Protein AF-A0A3B1J1J8-F1 (afdb_monomer)

Foldseek 3Di:
DDDDDDQDLVLLVQLLVCVVVVHDLVVSCVVSVHDSVVSVVSNVCCVVVPRPPPPPVPPDDDQPQDPVLLVVLVVVLVVDLEAALVNSQCVSCVPDPDRDASVSSLVSCVVVVNNVSHDDPPLQQDDQQALLNVQLVVLVVVCCVVCVPDDDDPVVSVVVSVVCVVVDDVVVSVVSRVVSVVSVVVRVVSVVVDDDDDRPPPPPPPPPPPPPLPQQQALLRVQCVVCLVVLCVVCVPDDPVVSVVVSVVVLVPDDPVVSVVSRVVSVVSNVVSVVVVPPDDDDDDDDDDDDDDDDDDDDDDDDDDDDDDDDDDDDDDDDDDDDD

Radius of gyration: 32.98 Å; Cα contacts (8 Å, |Δi|>4): 179; chains: 1; bounding box: 84×89×70 Å

pLDDT: mean 72.69, std 20.12, range [24.62, 93.62]

Solvent-accessible surface area (backbone atoms only — not comparable to full-atom values): 20332 Å² total; per-residue (Å²): 135,82,84,74,80,82,75,51,74,65,52,49,48,52,37,45,52,36,49,74,73,68,47,51,61,66,55,36,12,61,74,68,73,49,55,55,66,55,48,50,52,51,44,53,48,35,74,73,73,44,78,84,73,78,78,70,69,80,81,59,83,80,69,91,67,48,73,69,51,50,56,52,49,53,51,51,43,70,76,35,62,74,40,33,53,63,60,51,26,52,65,65,31,62,93,45,94,74,74,62,54,44,70,56,49,48,54,50,30,48,75,69,72,46,47,88,46,40,41,70,67,85,78,58,67,68,76,70,52,48,31,66,56,51,48,48,50,52,54,49,53,52,45,43,72,76,37,76,88,55,88,78,55,62,75,61,48,54,53,50,47,56,54,48,61,70,69,49,51,70,74,63,47,46,59,30,44,54,51,21,53,51,37,42,51,52,36,59,50,44,53,70,72,48,77,78,62,96,80,65,74,73,70,78,72,72,70,86,76,63,90,60,82,76,75,64,60,49,31,67,52,54,49,43,67,67,45,49,61,54,53,41,68,78,40,72,86,57,52,74,68,56,53,47,53,52,50,51,52,51,58,73,68,50,53,72,72,59,51,48,56,33,41,53,52,23,51,54,46,38,54,52,52,58,62,74,53,74,80,76,90,83,83,88,86,89,82,86,87,80,88,81,90,81,94,76,92,77,90,75,85,79,89,75,86,80,78,87,76,88,83,80,82,85,82,84,80,84,79,79,88,84,80,132

Secondary structure (DSSP, 8-state):
---PPPPPHHHHHHHHHHHHTT--HHHHHHHHT--HHHHHHHHHHHHHH-S---------S--SS-HHHHHHHHHHHHH-TT-BHHHHHHHHHTT-SSPPPHHHHHHHHHHTT-GGGSB--TTSPPPPPPHHHHHHHHHHHHHHHH-TTS---HHHHHHHHHHHHHHS-HHHHHHHHHHHHHHHHHHHHHHHH----TT--------TT--PPPPPPPHHHHHHHHHHHHHHHH-TTS-HHHHHHHHHHHHHHS-HHHHHHHHHHHHHHHHHHHHHT-S---------------------------------------------

Sequence (324 aa):
MGKGKDLSDFDKGQIVMARRLGQSISQAAGLVGCSRSAVVSTYRKWSKEGPPVNQRLGHGRPKLIDEHGEQKLARLVQSNKQATVAELAEKVNAGREQKVSEHTVHRSLLRMGLGRRVVKDTNKPKARTSAYAYFVLSCRDELKRKSPDTQVNLSMLSKKCSEEWKALSPDEKKKFEDMAKADKARYDEEVKNYIPPIGSEERKIKKEGSIEPKRPLSAFFIFCAKHRNTVKSEFPNLSIAEIAKKLVEMWSNLSAKERSAFEQKAILLREKQAKDGGIGLAGGSTKAAQTEADEDEEEKDEEEDVEDEDEEEDEDDEEEDDKE

Nearest PDB structures (foldseek):
  6jrp-assembly2_D  TM=8.895E-01  e=2.067E-02  Homo sapiens
  7m5w-assembly1_A  TM=8.973E-01  e=7.065E-02  Homo sapiens
  1mdm-assembly1_A  TM=5.544E-01  e=6.049E-03  Homo sapiens
  6pax-assembly1_A  TM=5.359E-01  e=8.534E-03  Homo sapiens
  1pdn-assembly1_C  TM=4.475E-01  e=2.067E-02  Drosophila melanogaster

Mean predicted aligned error: 21.21 Å

InterPro domains:
  IPR009057 Homedomain-like superfamily [SSF46689] (4-113)
  IPR009071 High mobility group box domain [PF00505] (213-272)
  IPR009071 High mobility group box domain [PF09011] (123-194)
  IPR009071 High mobility group box domain [PS50118] (125-195)
  IPR009071 High mobility group box domain [PS50118] (213-276)
  IPR009071 High mobility group box domain [SM00398] (124-196)
  IPR009071 High mobility group box domain [SM00398] (212-282)
  IPR036388 Winged helix-like DNA-binding domain superfamily [G3DSA:1.10.10.10] (1-51)
  IPR036910 High mobility group box domain superfamily [G3DSA:1.10.30.10] (115-196)
  IPR036910 High mobility group box domain superfamily [G3DSA:1.10.30.10] (198-278)
  IPR036910 High mobility group box domain superfamily [SSF47095] (119-197)
  IPR036910 High mobility group box domain superfamily [SSF47095] (203-272)
  IPR050342 High Mobility Group Box (HMGB) [PTHR48112] (121-320)

Structure (mmCIF, N/CA/C/O backbone):
data_AF-A0A3B1J1J8-F1
#
_entry.id   AF-A0A3B1J1J8-F1
#
loop_
_atom_site.group_PDB
_atom_site.id
_atom_site.type_symbol
_atom_site.label_atom_id
_atom_site.label_alt_id
_atom_site.label_comp_id
_atom_site.label_asym_id
_atom_site.label_entity_id
_atom_site.label_seq_id
_atom_site.pdbx_PDB_ins_code
_atom_site.Cartn_x
_atom_site.Cartn_y
_atom_site.Cartn_z
_atom_site.occupancy
_atom_site.B_iso_or_equiv
_atom_site.auth_seq_id
_atom_site.auth_comp_id
_atom_site.auth_asym_id
_atom_site.auth_atom_id
_atom_site.pdbx_PDB_model_num
ATOM 1 N N . MET A 1 1 ? 28.364 -48.448 -40.143 1.00 36.66 1 MET A N 1
ATOM 2 C CA . MET A 1 1 ? 28.126 -48.307 -38.689 1.00 36.66 1 MET A CA 1
ATOM 3 C C . MET A 1 1 ? 27.229 -47.099 -38.474 1.00 36.66 1 MET A C 1
ATOM 5 O O . MET A 1 1 ? 27.623 -46.002 -38.847 1.00 36.66 1 MET A O 1
ATOM 9 N N . GLY A 1 2 ? 25.992 -47.306 -38.017 1.00 44.06 2 GLY A N 1
ATOM 10 C CA . GLY A 1 2 ? 25.000 -46.234 -37.886 1.00 44.06 2 GLY A CA 1
ATOM 11 C C . GLY A 1 2 ? 25.343 -45.290 -36.737 1.00 44.06 2 GLY A C 1
ATOM 12 O O . GLY A 1 2 ? 25.647 -45.747 -35.637 1.00 44.06 2 GLY A O 1
ATOM 13 N N . LYS A 1 3 ? 25.306 -43.979 -36.995 1.00 50.56 3 LYS A N 1
ATOM 14 C CA . LYS A 1 3 ? 25.391 -42.945 -35.958 1.00 50.56 3 LYS A CA 1
ATOM 15 C C . LYS A 1 3 ? 24.191 -43.137 -35.022 1.00 50.56 3 LYS A C 1
ATOM 17 O O . LYS A 1 3 ? 23.051 -43.064 -35.476 1.00 50.56 3 LYS A O 1
ATOM 22 N N . GLY A 1 4 ? 24.443 -43.487 -33.760 1.00 55.94 4 GLY A N 1
ATOM 23 C CA . GLY A 1 4 ? 23.381 -43.657 -32.767 1.00 55.94 4 GLY A CA 1
ATOM 24 C C . GLY A 1 4 ? 22.633 -42.340 -32.572 1.00 55.94 4 GLY A C 1
ATOM 25 O O . GLY A 1 4 ? 23.266 -41.290 -32.538 1.00 55.94 4 GLY A O 1
ATOM 26 N N . LYS A 1 5 ? 21.299 -42.391 -32.483 1.00 63.25 5 LYS A N 1
ATOM 27 C CA . LYS A 1 5 ? 20.484 -41.232 -32.097 1.00 63.25 5 LYS A CA 1
ATOM 28 C C . LYS A 1 5 ? 20.964 -40.729 -30.734 1.00 63.25 5 LYS A C 1
ATOM 30 O O . LYS A 1 5 ? 21.102 -41.535 -29.811 1.00 63.25 5 LYS A O 1
ATOM 35 N N . ASP A 1 6 ? 21.201 -39.428 -30.613 1.00 75.75 6 ASP A N 1
ATOM 36 C CA . ASP A 1 6 ? 21.477 -38.812 -29.320 1.00 75.75 6 ASP A CA 1
ATOM 37 C C . ASP A 1 6 ? 20.261 -38.998 -28.402 1.00 75.75 6 ASP A C 1
ATOM 39 O O . ASP A 1 6 ? 19.124 -38.734 -28.794 1.00 75.75 6 ASP A O 1
ATOM 43 N N . LEU A 1 7 ? 20.498 -39.511 -27.193 1.00 77.38 7 LEU A N 1
ATOM 44 C CA . LEU A 1 7 ? 19.449 -39.752 -26.200 1.00 77.38 7 LEU A CA 1
ATOM 45 C C . LEU A 1 7 ? 18.865 -38.418 -25.719 1.00 77.38 7 LEU A C 1
ATOM 47 O O . LEU A 1 7 ? 19.627 -37.484 -25.442 1.00 77.38 7 LEU A O 1
ATOM 51 N N . SER A 1 8 ? 17.539 -38.336 -25.569 1.00 83.00 8 SER A N 1
ATOM 52 C CA . SER A 1 8 ? 16.905 -37.150 -24.986 1.00 83.00 8 SER A CA 1
ATOM 53 C C . SER A 1 8 ? 17.288 -37.002 -23.509 1.00 83.00 8 SER A C 1
ATOM 55 O O . SER A 1 8 ? 17.713 -37.957 -22.854 1.00 83.00 8 SER A O 1
ATOM 57 N N . ASP A 1 9 ? 17.147 -35.805 -22.942 1.00 81.06 9 ASP A N 1
ATOM 58 C CA . ASP A 1 9 ? 17.464 -35.606 -21.521 1.00 81.06 9 ASP A CA 1
ATOM 59 C C . ASP A 1 9 ? 16.514 -36.378 -20.597 1.00 81.06 9 ASP A C 1
ATOM 61 O O . ASP A 1 9 ? 16.919 -36.812 -19.516 1.00 81.06 9 ASP A O 1
ATOM 65 N N . PHE A 1 10 ? 15.287 -36.640 -21.056 1.00 84.50 10 PHE A N 1
ATOM 66 C CA . PHE A 1 10 ? 14.354 -37.533 -20.377 1.00 84.50 10 PHE A CA 1
ATOM 67 C C . PHE A 1 10 ? 14.873 -38.979 -20.366 1.00 84.50 10 PHE A C 1
ATOM 69 O O . PHE A 1 10 ? 14.938 -39.594 -19.302 1.00 84.50 10 PHE A O 1
ATOM 76 N N . ASP A 1 11 ? 15.350 -39.480 -21.508 1.00 87.19 11 ASP A N 1
ATOM 77 C CA . ASP A 1 11 ? 15.932 -40.823 -21.646 1.00 87.19 11 ASP A CA 1
ATOM 78 C C . ASP A 1 11 ? 17.179 -40.999 -20.766 1.00 87.19 11 ASP A C 1
ATOM 80 O O . ASP A 1 11 ? 17.342 -42.005 -20.072 1.00 87.19 11 ASP A O 1
ATOM 84 N N . LYS A 1 12 ? 18.058 -39.986 -20.733 1.00 87.69 12 LYS A N 1
ATOM 85 C CA . LYS A 1 12 ? 19.222 -39.959 -19.829 1.00 87.69 12 LYS A CA 1
ATOM 86 C C . LYS A 1 12 ? 18.784 -39.984 -18.362 1.00 87.69 12 LYS A C 1
ATOM 88 O O . LYS A 1 12 ? 19.386 -40.702 -17.565 1.00 87.69 12 LYS A O 1
ATOM 93 N N . GLY A 1 13 ? 17.731 -39.242 -18.011 1.00 87.25 13 GLY A N 1
ATOM 94 C CA . GLY A 1 13 ? 17.142 -39.231 -16.672 1.00 87.25 13 GLY A CA 1
ATOM 95 C C . GLY A 1 13 ? 16.591 -40.597 -16.254 1.00 87.25 13 GLY A C 1
ATOM 96 O O . GLY A 1 13 ? 16.885 -41.066 -15.153 1.00 87.25 13 GLY A O 1
ATOM 97 N N . GLN A 1 14 ? 15.870 -41.277 -17.150 1.00 88.44 14 GLN A N 1
ATOM 98 C CA . GLN A 1 14 ? 15.363 -42.632 -16.916 1.00 88.44 14 GLN A CA 1
ATOM 99 C C . GLN A 1 14 ? 16.496 -43.646 -16.723 1.00 88.44 14 GLN A C 1
ATOM 101 O O . GLN A 1 14 ? 16.432 -44.464 -15.805 1.00 88.44 14 GLN A O 1
ATOM 106 N N . ILE A 1 15 ? 17.570 -43.554 -17.516 1.00 89.88 15 ILE A N 1
ATOM 107 C CA . ILE A 1 15 ? 18.765 -44.394 -17.343 1.00 89.88 15 ILE A CA 1
ATOM 108 C C . ILE A 1 15 ? 19.388 -44.185 -15.959 1.00 89.88 15 ILE A C 1
ATOM 110 O O . ILE A 1 15 ? 19.696 -45.154 -15.262 1.00 89.88 15 ILE A O 1
ATOM 114 N N . VAL A 1 16 ? 19.574 -42.931 -15.543 1.00 89.94 16 VAL A N 1
ATOM 115 C CA . VAL A 1 16 ? 20.166 -42.606 -14.239 1.00 89.94 16 VAL A CA 1
ATOM 116 C C . VAL A 1 16 ? 19.297 -43.124 -13.092 1.00 89.94 16 VAL A C 1
ATOM 118 O O . VAL A 1 16 ? 19.822 -43.728 -12.155 1.00 89.94 16 VAL A O 1
ATOM 121 N N . MET A 1 17 ? 17.976 -42.949 -13.180 1.00 88.81 17 MET A N 1
ATOM 122 C CA . MET A 1 17 ? 17.028 -43.439 -12.178 1.00 88.81 17 MET A CA 1
ATOM 123 C C . MET A 1 17 ? 17.039 -44.971 -12.086 1.00 88.81 17 MET A C 1
ATOM 125 O O . MET A 1 17 ? 17.210 -45.509 -10.994 1.00 88.81 17 MET A O 1
ATOM 129 N N . ALA A 1 18 ? 16.946 -45.677 -13.217 1.00 89.38 18 ALA A N 1
ATOM 130 C CA . ALA A 1 18 ? 16.993 -47.139 -13.271 1.00 89.38 18 ALA A CA 1
ATOM 131 C C . ALA A 1 18 ? 18.278 -47.700 -12.638 1.00 89.38 18 ALA A C 1
ATOM 133 O O . ALA A 1 18 ? 18.244 -48.665 -11.873 1.00 89.38 18 ALA A O 1
ATOM 134 N N . ARG A 1 19 ? 19.424 -47.058 -12.899 1.00 91.69 19 ARG A N 1
ATOM 135 C CA . ARG A 1 19 ? 20.719 -47.456 -12.332 1.00 91.69 19 ARG A CA 1
ATOM 136 C C . ARG A 1 19 ? 20.839 -47.154 -10.835 1.00 91.69 19 ARG A C 1
ATOM 138 O O . ARG A 1 19 ? 21.411 -47.976 -10.124 1.00 91.69 19 ARG A O 1
ATOM 145 N N . ARG A 1 20 ? 20.268 -46.046 -10.341 1.00 88.50 20 ARG A N 1
ATOM 146 C CA . ARG A 1 20 ? 20.169 -45.750 -8.896 1.00 88.50 20 ARG A CA 1
ATOM 147 C C . ARG A 1 20 ? 19.276 -46.742 -8.150 1.00 88.50 20 ARG A C 1
ATOM 149 O O . ARG A 1 20 ? 19.586 -47.091 -7.020 1.00 88.50 20 ARG A O 1
ATOM 156 N N . LEU A 1 21 ? 18.215 -47.228 -8.795 1.00 89.50 21 LEU A N 1
ATOM 157 C CA . LEU A 1 21 ? 17.317 -48.259 -8.261 1.00 89.50 21 LEU A CA 1
ATOM 158 C C . LEU A 1 21 ? 17.911 -49.681 -8.327 1.00 89.50 21 LEU A C 1
ATOM 160 O O . LEU A 1 21 ? 17.204 -50.655 -8.087 1.00 89.50 21 LEU A O 1
ATOM 164 N N . GLY A 1 22 ? 19.197 -49.823 -8.671 1.00 89.00 22 GLY A N 1
ATOM 165 C CA . GLY A 1 22 ? 19.897 -51.109 -8.689 1.00 89.00 22 GLY A CA 1
ATOM 166 C C . GLY A 1 22 ? 19.593 -51.993 -9.901 1.00 89.00 22 GLY A C 1
ATOM 167 O O . GLY A 1 22 ? 20.053 -53.133 -9.949 1.00 89.00 22 GLY A O 1
ATOM 168 N N . GLN A 1 23 ? 18.865 -51.498 -10.909 1.00 91.56 23 GLN A N 1
ATOM 169 C CA . GLN A 1 23 ? 18.565 -52.289 -12.104 1.00 91.56 23 GLN A CA 1
ATOM 170 C C . GLN A 1 23 ? 19.824 -52.559 -12.935 1.00 91.56 23 GLN A C 1
ATOM 172 O O . GLN A 1 23 ? 20.746 -51.736 -13.032 1.00 91.56 23 GLN A O 1
ATOM 177 N N . SER A 1 24 ? 19.860 -53.724 -13.585 1.00 93.62 24 SER A N 1
ATOM 178 C CA . SER A 1 24 ? 20.980 -54.114 -14.443 1.00 93.62 24 SER A CA 1
ATOM 179 C C . SER A 1 24 ? 21.094 -53.212 -15.679 1.00 93.62 24 SER A C 1
ATOM 181 O O . SER A 1 24 ? 20.119 -52.628 -16.151 1.00 93.62 24 SER A O 1
ATOM 183 N N . ILE A 1 25 ? 22.298 -53.123 -16.255 1.00 90.56 25 ILE A N 1
ATOM 184 C CA . ILE A 1 25 ? 22.556 -52.324 -17.469 1.00 90.56 25 ILE A CA 1
ATOM 185 C C . ILE A 1 25 ? 21.655 -52.780 -18.628 1.00 90.56 25 ILE A C 1
ATOM 187 O O . ILE A 1 25 ? 21.203 -51.954 -19.413 1.00 90.56 25 ILE A O 1
ATOM 191 N N . SER A 1 26 ? 21.368 -54.081 -18.722 1.00 91.19 26 SER A N 1
ATOM 192 C CA . SER A 1 26 ? 20.474 -54.639 -19.742 1.00 91.19 26 SER A CA 1
ATOM 193 C C . SER A 1 26 ? 19.018 -54.217 -19.540 1.00 91.19 26 SER A C 1
ATOM 195 O O . SER A 1 26 ? 18.337 -53.925 -20.515 1.00 91.19 26 SER A O 1
ATOM 197 N N . GLN A 1 27 ? 18.549 -54.143 -18.290 1.00 89.38 27 GLN A N 1
ATOM 198 C CA . GLN A 1 27 ? 17.190 -53.691 -17.971 1.00 89.38 27 GLN A CA 1
ATOM 199 C C . GLN A 1 27 ? 17.017 -52.193 -18.240 1.00 89.38 27 GLN A C 1
ATOM 201 O O . GLN A 1 27 ? 16.048 -51.806 -18.881 1.00 89.38 27 GLN A O 1
ATOM 206 N N . ALA A 1 28 ? 17.991 -51.364 -17.850 1.00 88.81 28 ALA A N 1
ATOM 207 C CA . ALA A 1 28 ? 17.980 -49.932 -18.160 1.00 88.81 28 ALA A CA 1
ATOM 208 C C . ALA A 1 28 ? 18.058 -49.665 -19.678 1.00 88.81 28 ALA A C 1
ATOM 210 O O . ALA A 1 28 ? 17.390 -48.770 -20.189 1.00 88.81 28 ALA A O 1
ATOM 211 N N . ALA A 1 29 ? 18.837 -50.474 -20.408 1.00 89.69 29 ALA A N 1
ATOM 212 C CA . ALA A 1 29 ? 18.922 -50.416 -21.868 1.00 89.69 29 ALA A CA 1
ATOM 213 C C . ALA A 1 29 ? 17.589 -50.791 -22.531 1.00 89.69 29 ALA A C 1
ATOM 215 O O . ALA A 1 29 ? 17.159 -50.112 -23.460 1.00 89.69 29 ALA A O 1
ATOM 216 N N . GLY A 1 30 ? 16.920 -51.831 -22.021 1.00 88.81 30 GLY A N 1
ATOM 217 C CA . GLY A 1 30 ? 15.603 -52.261 -22.489 1.00 88.81 30 GLY A CA 1
ATOM 218 C C . GLY A 1 30 ? 14.495 -51.245 -22.205 1.00 88.81 30 GLY A C 1
ATOM 219 O O . GLY A 1 30 ? 13.635 -51.051 -23.054 1.00 88.81 30 GLY A O 1
ATOM 220 N N . LEU A 1 31 ? 14.546 -50.556 -21.060 1.00 86.62 31 LEU A N 1
ATOM 221 C CA . LEU A 1 31 ? 13.547 -49.557 -20.662 1.00 86.62 31 LEU A CA 1
ATOM 222 C C . LEU A 1 31 ? 13.522 -48.335 -21.592 1.00 86.62 31 LEU A C 1
ATOM 224 O O . LEU A 1 31 ? 12.452 -47.836 -21.917 1.00 86.62 31 LEU A O 1
ATOM 228 N N . VAL A 1 32 ? 14.697 -47.878 -22.032 1.00 86.12 32 VAL A N 1
ATOM 229 C CA . VAL A 1 32 ? 14.853 -46.702 -22.909 1.00 86.12 32 VAL A CA 1
ATOM 230 C C . VAL A 1 32 ? 15.004 -47.092 -24.390 1.00 86.12 32 VAL A C 1
ATOM 232 O O . VAL A 1 32 ? 14.968 -46.245 -25.277 1.00 86.12 32 VAL A O 1
ATOM 235 N N . GLY A 1 33 ? 15.176 -48.382 -24.693 1.00 88.25 33 GLY A N 1
ATOM 236 C CA . GLY A 1 33 ? 15.393 -48.865 -26.060 1.00 88.25 33 GLY A CA 1
ATOM 237 C C . GLY A 1 33 ? 16.741 -48.435 -26.649 1.00 88.25 33 GLY A C 1
ATOM 238 O O . GLY A 1 33 ? 16.846 -48.178 -27.847 1.00 88.25 33 GLY A O 1
ATOM 239 N N . CYS A 1 34 ? 17.781 -48.331 -25.816 1.00 85.62 34 CYS A N 1
ATOM 240 C CA . CYS A 1 34 ? 19.114 -47.880 -26.222 1.00 85.62 34 CYS A CA 1
ATOM 241 C C . CYS A 1 34 ? 20.181 -48.973 -26.060 1.00 85.62 34 CYS A C 1
ATOM 243 O O . CYS A 1 34 ? 19.949 -50.023 -25.461 1.00 85.62 34 CYS A O 1
ATOM 245 N N . SER A 1 35 ? 21.377 -48.760 -26.616 1.00 89.75 35 SER A N 1
ATOM 246 C CA . SER A 1 35 ? 22.464 -49.733 -26.480 1.00 89.75 35 SER A CA 1
ATOM 247 C C . SER A 1 35 ? 22.995 -49.784 -25.041 1.00 89.75 35 SER A C 1
ATOM 249 O O . SER A 1 35 ? 23.064 -48.778 -24.333 1.00 89.75 35 SER A O 1
ATOM 251 N N . ARG A 1 36 ? 23.472 -50.960 -24.613 1.00 87.50 36 ARG A N 1
ATOM 252 C CA . ARG A 1 36 ? 24.105 -51.136 -23.289 1.00 87.50 36 ARG A CA 1
ATOM 253 C C . ARG A 1 36 ? 25.306 -50.201 -23.091 1.00 87.50 36 ARG A C 1
ATOM 255 O O . ARG A 1 36 ? 25.553 -49.749 -21.978 1.00 87.50 36 ARG A O 1
ATOM 262 N N . SER A 1 37 ? 26.032 -49.879 -24.164 1.00 88.50 37 SER A N 1
ATOM 263 C CA . SER A 1 37 ? 27.140 -48.919 -24.137 1.00 88.50 37 SER A CA 1
ATOM 264 C C . SER A 1 37 ? 26.669 -47.478 -23.912 1.00 88.50 37 SER A C 1
ATOM 266 O O . SER A 1 37 ? 27.334 -46.741 -23.184 1.00 88.50 37 SER A O 1
ATOM 268 N N . ALA A 1 38 ? 25.510 -47.089 -24.454 1.00 85.31 38 ALA A N 1
ATOM 269 C CA . ALA A 1 38 ? 24.917 -45.777 -24.210 1.00 85.31 38 ALA A CA 1
ATOM 270 C C . ALA A 1 38 ? 24.513 -45.614 -22.737 1.00 85.31 38 ALA A C 1
ATOM 272 O O . ALA A 1 38 ? 24.844 -44.597 -22.137 1.00 85.31 38 ALA A O 1
ATOM 273 N N . VAL A 1 39 ? 23.921 -46.649 -22.127 1.00 88.19 39 VAL A N 1
ATOM 274 C CA . VAL A 1 39 ? 23.589 -46.682 -20.689 1.00 88.19 39 VAL A CA 1
ATOM 275 C C . VAL A 1 39 ? 24.822 -46.491 -19.804 1.00 88.19 39 VAL A C 1
ATOM 277 O O . VAL A 1 39 ? 24.795 -45.734 -18.836 1.00 88.19 39 VAL A O 1
ATOM 280 N N . VAL A 1 40 ? 25.924 -47.176 -20.126 1.00 90.69 40 VAL A N 1
ATOM 281 C CA . VAL A 1 40 ? 27.174 -47.060 -19.359 1.00 90.69 40 VAL A CA 1
ATOM 282 C C . VAL A 1 40 ? 27.783 -45.668 -19.516 1.00 90.69 40 VAL A C 1
ATOM 284 O O . VAL A 1 40 ? 28.210 -45.073 -18.527 1.00 90.69 40 VAL A O 1
ATOM 287 N N . SER A 1 41 ? 27.803 -45.134 -20.738 1.00 89.88 41 SER A N 1
ATOM 288 C CA . SER A 1 41 ? 28.339 -43.803 -21.031 1.00 89.88 41 SER A CA 1
ATOM 289 C C . SER A 1 41 ? 27.563 -42.694 -20.309 1.00 89.88 41 SER A C 1
ATOM 291 O O . SER A 1 41 ? 28.170 -41.871 -19.624 1.00 89.88 41 SER A O 1
ATOM 293 N N . THR A 1 42 ? 26.226 -42.704 -20.378 1.00 87.12 42 THR A N 1
ATOM 294 C CA . THR A 1 42 ? 25.373 -41.693 -19.732 1.00 87.12 42 THR A CA 1
ATOM 295 C C . THR A 1 42 ? 25.448 -41.762 -18.211 1.00 87.12 42 THR A C 1
ATOM 297 O O . THR A 1 42 ? 25.606 -40.724 -17.573 1.00 87.12 42 THR A O 1
ATOM 300 N N . TYR A 1 43 ? 25.425 -42.962 -17.619 1.00 87.12 43 TYR A N 1
ATOM 301 C CA . TYR A 1 43 ? 25.547 -43.119 -16.167 1.00 87.12 43 TYR A CA 1
ATOM 302 C C . TYR A 1 43 ? 26.933 -42.713 -15.651 1.00 87.12 43 TYR A C 1
ATOM 304 O O . TYR A 1 43 ? 27.046 -42.077 -14.604 1.00 87.12 43 TYR A O 1
ATOM 312 N N . ARG A 1 44 ? 28.004 -43.027 -16.395 1.00 88.31 44 ARG A N 1
ATOM 313 C CA . ARG A 1 44 ? 29.369 -42.603 -16.048 1.00 88.31 44 ARG A CA 1
ATOM 314 C C . ARG A 1 44 ? 29.531 -41.089 -16.161 1.00 88.31 44 ARG A C 1
ATOM 316 O O . ARG A 1 44 ? 30.189 -40.499 -15.309 1.00 88.31 44 ARG A O 1
ATOM 323 N N . LYS A 1 45 ? 28.942 -40.475 -17.191 1.00 84.50 45 LYS A N 1
ATOM 324 C CA . LYS A 1 45 ? 28.936 -39.020 -17.372 1.00 84.50 45 LYS A CA 1
ATOM 325 C C . LYS A 1 45 ? 28.185 -38.335 -16.226 1.00 84.50 45 LYS A C 1
ATOM 327 O O . LYS A 1 45 ? 28.756 -37.480 -15.566 1.00 84.50 45 LYS A O 1
ATOM 332 N N . TRP A 1 46 ? 26.990 -38.819 -15.889 1.00 85.19 46 TRP A N 1
ATOM 333 C CA . TRP A 1 46 ? 26.220 -38.370 -14.724 1.00 85.19 46 TRP A CA 1
ATOM 334 C C . TRP A 1 46 ? 26.975 -38.536 -13.395 1.00 85.19 46 TRP A C 1
ATOM 336 O O . TRP A 1 46 ? 26.972 -37.638 -12.563 1.00 85.19 46 TRP A O 1
ATOM 346 N N . SER A 1 47 ? 27.676 -39.654 -13.190 1.00 82.75 47 SER A N 1
ATOM 347 C CA . SER A 1 47 ? 28.456 -39.875 -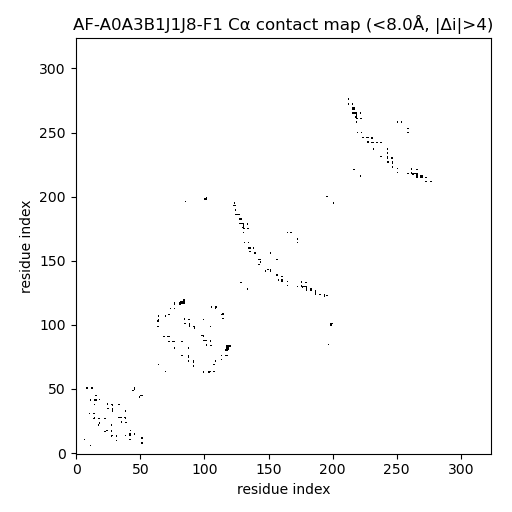11.964 1.00 82.75 47 SER A CA 1
ATOM 348 C C . SER A 1 47 ? 29.643 -38.917 -11.816 1.00 82.75 47 SER A C 1
ATOM 350 O O . SER A 1 47 ? 30.140 -38.762 -10.704 1.00 82.75 47 SER A O 1
ATOM 352 N N . LYS A 1 48 ? 30.129 -38.327 -12.916 1.00 83.81 48 LYS A N 1
ATOM 353 C CA . LYS A 1 48 ? 31.225 -37.350 -12.913 1.00 83.81 48 LYS A CA 1
ATOM 354 C C . LYS A 1 48 ? 30.727 -35.905 -12.860 1.00 83.81 48 LYS A C 1
ATOM 356 O O . LYS A 1 48 ? 31.327 -35.097 -12.168 1.00 83.81 48 LYS A O 1
ATOM 361 N N . GLU A 1 49 ? 29.670 -35.590 -13.606 1.00 79.62 49 GLU A N 1
ATOM 362 C CA . GLU A 1 49 ? 29.164 -34.222 -13.812 1.00 79.62 49 GLU A CA 1
ATOM 363 C C . GLU A 1 49 ? 27.961 -33.878 -12.909 1.00 79.62 49 GLU A C 1
ATOM 365 O O . GLU A 1 49 ? 27.569 -32.719 -12.821 1.00 79.62 49 GLU A O 1
ATOM 370 N N . GLY A 1 50 ? 27.386 -34.862 -12.208 1.00 67.31 50 GLY A N 1
ATOM 371 C CA . GLY A 1 50 ? 26.169 -34.703 -11.409 1.00 67.31 50 GLY A CA 1
ATOM 372 C C . GLY A 1 50 ? 24.877 -34.843 -12.233 1.00 67.31 50 GLY A C 1
ATOM 373 O O . GLY A 1 50 ? 24.921 -35.171 -13.423 1.00 67.31 50 GLY A O 1
ATOM 374 N N . PRO A 1 51 ? 23.690 -34.654 -11.612 1.00 63.56 51 PRO A N 1
ATOM 375 C CA . PRO A 1 51 ? 22.404 -34.630 -12.314 1.00 63.56 51 PRO A CA 1
ATOM 376 C C . PRO A 1 51 ? 22.455 -33.697 -13.522 1.00 63.56 51 PRO A C 1
ATOM 378 O O . PRO A 1 51 ? 22.952 -32.584 -13.361 1.00 63.56 51 PRO A O 1
ATOM 381 N N . PRO A 1 52 ? 21.929 -34.090 -14.702 1.00 58.06 52 PRO A N 1
ATOM 382 C CA . PRO A 1 52 ? 21.711 -33.131 -15.772 1.00 58.06 52 PRO A CA 1
ATOM 383 C C . PRO A 1 52 ? 20.755 -32.071 -15.225 1.00 58.06 52 PRO A C 1
ATOM 385 O O . PRO A 1 52 ? 19.561 -32.320 -15.041 1.00 58.06 52 PRO A O 1
ATOM 388 N N . VAL A 1 53 ? 21.305 -30.912 -14.870 1.00 52.31 53 VAL A N 1
ATOM 389 C CA . VAL A 1 53 ? 20.516 -29.768 -14.437 1.00 52.31 53 VAL A CA 1
ATOM 390 C C . VAL A 1 53 ? 19.693 -29.379 -15.647 1.00 52.31 53 VAL A C 1
ATOM 392 O O . VAL A 1 53 ? 20.229 -29.006 -16.688 1.00 52.31 53 VAL A O 1
ATOM 395 N N . ASN A 1 54 ? 18.382 -29.546 -15.523 1.00 52.28 54 ASN A N 1
ATOM 396 C CA . ASN A 1 54 ? 17.429 -29.174 -16.547 1.00 52.28 54 ASN A CA 1
ATOM 397 C C . ASN A 1 54 ? 17.518 -27.649 -16.695 1.00 52.28 54 ASN A C 1
ATOM 399 O O . ASN A 1 54 ? 16.848 -26.916 -15.970 1.00 52.28 54 ASN A O 1
ATOM 403 N N . GLN A 1 55 ? 18.369 -27.162 -17.602 1.00 53.69 55 GLN A N 1
ATOM 404 C CA . GLN A 1 55 ? 18.383 -25.774 -18.059 1.00 53.69 55 GLN A CA 1
ATOM 405 C C . GLN A 1 55 ? 17.135 -25.530 -18.915 1.00 53.69 55 GLN A C 1
ATOM 407 O O . GLN A 1 55 ? 17.192 -25.106 -20.064 1.00 53.69 55 GLN A O 1
ATOM 412 N N . ARG A 1 56 ? 15.956 -25.743 -18.328 1.00 48.97 56 ARG A N 1
ATOM 413 C CA . ARG A 1 56 ? 14.808 -24.915 -18.661 1.00 48.97 56 ARG A CA 1
ATOM 414 C C . ARG A 1 56 ? 15.152 -23.541 -18.115 1.00 48.97 56 ARG A C 1
ATOM 416 O O . ARG A 1 56 ? 14.757 -23.192 -17.006 1.00 48.97 56 ARG A O 1
ATOM 423 N N . LEU A 1 57 ? 15.954 -22.789 -18.867 1.00 51.56 57 LEU A N 1
ATOM 424 C CA . LEU A 1 57 ? 16.003 -21.348 -18.698 1.00 51.56 57 LEU A CA 1
ATOM 425 C C . LEU A 1 57 ? 14.546 -20.907 -18.737 1.00 51.56 57 LEU A C 1
ATOM 427 O O . LEU A 1 57 ? 13.834 -21.188 -19.700 1.00 51.56 57 LEU A O 1
ATOM 431 N N . GLY A 1 58 ? 14.075 -20.345 -17.630 1.00 47.53 58 GLY A N 1
ATOM 432 C CA . GLY A 1 58 ? 12.719 -19.853 -17.518 1.00 47.53 58 GLY A CA 1
ATOM 433 C C . GLY A 1 58 ? 12.513 -18.771 -18.565 1.00 47.53 58 GLY A C 1
ATOM 434 O O . GLY A 1 58 ? 12.772 -17.599 -18.310 1.00 47.53 58 GLY A O 1
ATOM 435 N N . HIS A 1 59 ? 12.033 -19.151 -19.745 1.00 50.56 59 HIS A N 1
ATOM 436 C CA . HIS A 1 59 ? 11.424 -18.228 -20.685 1.00 50.56 59 HIS A CA 1
ATOM 437 C C . HIS A 1 59 ? 10.065 -17.876 -20.086 1.00 50.56 59 HIS A C 1
ATOM 439 O O . HIS A 1 59 ? 9.018 -18.391 -20.474 1.00 50.56 59 HIS A O 1
ATOM 445 N N . GLY A 1 60 ? 10.110 -17.058 -19.035 1.00 58.94 60 GLY A N 1
ATOM 446 C CA . GLY A 1 60 ? 8.933 -16.397 -18.516 1.00 58.94 60 GLY A CA 1
ATOM 447 C C . GLY A 1 60 ? 8.292 -15.552 -19.613 1.00 58.94 60 GLY A C 1
ATOM 448 O O . GLY A 1 60 ? 8.807 -15.421 -20.727 1.00 58.94 60 GLY A O 1
ATOM 449 N N . ARG A 1 61 ? 7.149 -14.955 -19.284 1.00 63.88 61 ARG A N 1
ATOM 450 C CA . ARG A 1 61 ? 6.451 -14.035 -20.182 1.00 63.88 61 ARG A CA 1
ATOM 451 C C . ARG A 1 61 ? 7.449 -13.038 -20.811 1.00 63.88 61 ARG A C 1
ATOM 453 O O . ARG A 1 61 ? 8.195 -12.414 -20.050 1.00 63.88 61 ARG A O 1
ATOM 460 N N . PRO A 1 62 ? 7.459 -12.876 -22.151 1.00 66.19 62 PRO A N 1
ATOM 461 C CA . PRO A 1 62 ? 8.361 -11.953 -22.830 1.00 66.19 62 PRO A CA 1
ATOM 462 C C . PRO A 1 62 ? 8.306 -10.558 -22.208 1.00 66.19 62 PRO A C 1
ATOM 464 O O . PRO A 1 62 ? 7.228 -10.070 -21.848 1.00 66.19 62 PRO A O 1
ATOM 467 N N . LYS A 1 63 ? 9.474 -9.928 -22.052 1.00 75.19 63 LYS A N 1
ATOM 468 C CA . LYS A 1 63 ? 9.567 -8.570 -21.516 1.00 75.19 63 LYS A CA 1
ATOM 469 C C . LYS A 1 63 ? 8.924 -7.591 -22.503 1.00 75.19 63 LYS A C 1
ATOM 471 O O . LYS A 1 63 ? 9.165 -7.683 -23.701 1.00 75.19 63 LYS A O 1
ATOM 476 N N . LEU A 1 64 ? 8.136 -6.649 -21.985 1.00 74.44 64 LEU A N 1
ATOM 477 C CA . LEU A 1 64 ? 7.528 -5.586 -22.795 1.00 74.44 64 LEU A CA 1
ATOM 478 C C . LEU A 1 64 ? 8.529 -4.463 -23.122 1.00 74.44 64 LEU A C 1
ATOM 480 O O . LEU A 1 64 ? 8.421 -3.819 -24.159 1.00 74.44 64 LEU A O 1
ATOM 484 N N . ILE A 1 65 ? 9.510 -4.241 -22.241 1.00 80.00 65 ILE A N 1
ATOM 485 C CA . ILE A 1 65 ? 10.666 -3.383 -22.508 1.00 80.00 65 ILE A CA 1
ATOM 486 C C . ILE A 1 65 ? 11.816 -4.292 -22.945 1.00 80.00 65 ILE A C 1
ATOM 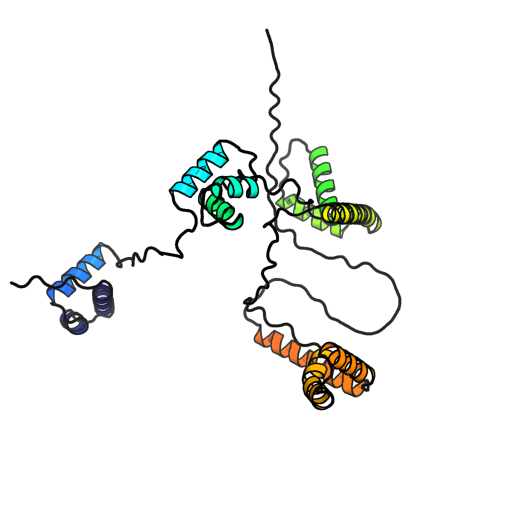488 O O . ILE A 1 65 ? 12.209 -5.211 -22.225 1.00 80.00 65 ILE A O 1
ATOM 492 N N . ASP A 1 66 ? 12.296 -4.043 -24.154 1.00 82.38 66 ASP A N 1
ATOM 493 C CA . ASP A 1 66 ? 13.445 -4.675 -24.782 1.00 82.38 66 ASP A CA 1
ATOM 494 C C . ASP A 1 66 ? 14.768 -4.156 -24.198 1.00 82.38 66 ASP A C 1
ATOM 496 O O . ASP A 1 66 ? 14.805 -3.145 -23.501 1.00 82.38 66 ASP A O 1
ATOM 500 N N . GLU A 1 67 ? 15.879 -4.829 -24.499 1.00 83.12 67 GLU A N 1
ATOM 501 C CA . GLU A 1 67 ? 17.211 -4.441 -24.007 1.00 83.12 67 GLU A CA 1
ATOM 502 C C . GLU A 1 67 ? 17.592 -3.010 -24.425 1.00 83.12 67 GLU A C 1
ATOM 504 O O . GLU A 1 67 ? 18.153 -2.248 -23.638 1.00 83.12 67 GLU A O 1
ATOM 509 N N . HIS A 1 68 ? 17.193 -2.591 -25.629 1.00 83.25 68 HIS A N 1
ATOM 510 C CA . HIS A 1 68 ? 17.373 -1.216 -26.090 1.00 83.25 68 HIS A CA 1
ATOM 511 C C . HIS A 1 68 ? 16.546 -0.209 -25.269 1.00 83.25 68 HIS A C 1
ATOM 513 O O . HIS A 1 68 ? 17.027 0.878 -24.939 1.00 83.25 68 HIS A O 1
ATOM 519 N N . GLY A 1 69 ? 15.316 -0.571 -24.891 1.00 84.12 69 GLY A N 1
ATOM 520 C CA . GLY A 1 69 ? 14.483 0.209 -23.979 1.00 84.12 69 GLY A CA 1
ATOM 521 C C . GLY A 1 69 ? 15.066 0.303 -22.566 1.00 84.12 69 GLY A C 1
ATOM 522 O O . GLY A 1 69 ? 15.064 1.391 -21.991 1.00 84.12 69 GLY A O 1
ATOM 523 N N . GLU A 1 70 ? 15.630 -0.788 -22.035 1.00 86.94 70 GLU A N 1
ATOM 524 C CA . GLU A 1 70 ? 16.348 -0.808 -20.747 1.00 86.94 70 GLU A CA 1
ATOM 525 C C . GLU A 1 70 ? 17.594 0.115 -20.811 1.00 86.94 70 GLU A C 1
ATOM 527 O O . GLU A 1 70 ? 17.791 0.955 -19.933 1.00 86.94 70 GLU A O 1
ATOM 532 N N . GLN A 1 71 ? 18.379 0.094 -21.897 1.00 86.81 71 GLN A N 1
ATOM 533 C CA . GLN A 1 71 ? 19.517 1.015 -22.088 1.00 86.81 71 GLN A CA 1
ATOM 534 C C . GLN A 1 71 ? 19.104 2.490 -22.238 1.00 86.81 71 GLN A C 1
ATOM 536 O O . GLN A 1 71 ? 19.823 3.390 -21.792 1.00 86.81 71 GLN A O 1
ATOM 541 N N . LYS A 1 72 ? 17.967 2.769 -22.889 1.00 87.75 72 LYS A N 1
ATOM 542 C CA . LYS A 1 72 ? 17.403 4.127 -22.973 1.00 87.75 72 LYS A CA 1
ATOM 543 C C . LYS A 1 72 ? 16.970 4.610 -21.585 1.00 87.75 72 LYS A C 1
ATOM 545 O O . LYS A 1 72 ? 17.292 5.737 -21.223 1.00 87.75 72 LYS A O 1
ATOM 550 N N . LEU A 1 73 ? 16.317 3.753 -20.795 1.00 88.06 73 LEU A N 1
ATOM 551 C CA . LEU A 1 73 ? 15.943 4.040 -19.406 1.00 88.06 73 LEU A CA 1
ATOM 552 C C . LEU A 1 73 ? 17.156 4.348 -18.525 1.00 88.06 73 LEU A C 1
ATOM 554 O O . LEU A 1 73 ? 17.141 5.352 -17.821 1.00 88.06 73 LEU A O 1
ATOM 558 N N . ALA A 1 74 ? 18.226 3.549 -18.608 1.00 87.56 74 ALA A N 1
ATOM 559 C CA . ALA A 1 74 ? 19.460 3.803 -17.858 1.00 87.56 74 ALA A CA 1
ATOM 560 C C . ALA A 1 74 ? 20.033 5.198 -18.145 1.00 87.56 74 ALA A C 1
ATOM 562 O O . ALA A 1 74 ? 20.368 5.930 -17.216 1.00 87.56 74 ALA A O 1
ATOM 563 N N . ARG A 1 75 ? 20.106 5.581 -19.427 1.00 88.38 75 ARG A N 1
ATOM 564 C CA . ARG A 1 75 ? 20.602 6.902 -19.840 1.00 88.38 75 ARG A CA 1
ATOM 565 C C . ARG A 1 75 ? 19.714 8.033 -19.332 1.00 88.38 75 ARG A C 1
ATOM 567 O O . ARG A 1 75 ? 20.233 9.030 -18.845 1.00 88.38 75 ARG A O 1
ATOM 574 N N . LEU A 1 76 ? 18.393 7.864 -19.403 1.00 87.50 76 LEU A N 1
ATOM 575 C CA . LEU A 1 76 ? 17.439 8.859 -18.911 1.00 87.50 76 LEU A CA 1
ATOM 576 C C . LEU A 1 76 ? 17.588 9.091 -17.401 1.00 87.50 76 LEU A C 1
ATOM 578 O O . LEU A 1 76 ? 17.707 10.241 -16.986 1.00 87.50 76 LEU A O 1
ATOM 582 N N . VAL A 1 77 ? 17.677 8.021 -16.606 1.00 86.25 77 VAL A N 1
ATOM 583 C CA . VAL A 1 77 ? 17.879 8.100 -15.145 1.00 86.25 77 VAL A CA 1
ATOM 584 C C . VAL A 1 77 ? 19.243 8.693 -14.785 1.00 86.25 77 VAL A C 1
ATOM 586 O O . VAL A 1 77 ? 19.359 9.445 -13.826 1.00 86.25 77 VAL A O 1
ATOM 589 N N . GLN A 1 78 ? 20.292 8.384 -15.551 1.00 84.94 78 GLN A N 1
ATOM 590 C CA . GLN A 1 78 ? 21.617 8.978 -15.336 1.00 84.94 78 GLN A CA 1
ATOM 591 C C . GLN A 1 78 ? 21.645 10.476 -15.673 1.00 84.94 78 GLN A C 1
ATOM 593 O O . GLN A 1 78 ? 22.314 11.234 -14.979 1.00 84.94 78 GLN A O 1
ATOM 598 N N . SER A 1 79 ? 20.917 10.900 -16.713 1.00 85.19 79 SER A N 1
ATOM 599 C CA . SER A 1 79 ? 20.844 12.306 -17.135 1.00 85.19 79 SER A CA 1
ATOM 600 C C . SER A 1 79 ? 19.959 13.176 -16.241 1.00 85.19 79 SER A C 1
ATOM 602 O O . SER A 1 79 ? 20.215 14.368 -16.115 1.00 85.19 79 SER A O 1
ATOM 604 N N . ASN A 1 80 ? 18.928 12.596 -15.621 1.00 81.38 80 ASN A N 1
ATOM 605 C CA . ASN A 1 80 ? 18.045 13.292 -14.696 1.00 81.38 80 ASN A CA 1
ATOM 606 C C . ASN A 1 80 ? 17.817 12.429 -13.451 1.00 81.38 80 ASN A C 1
ATOM 608 O O . ASN A 1 80 ? 16.928 11.578 -13.430 1.00 81.38 80 ASN A O 1
ATOM 612 N N . LYS A 1 81 ? 18.620 12.688 -12.413 1.00 72.75 81 LYS A N 1
ATOM 613 C CA . LYS A 1 81 ? 18.541 12.006 -11.113 1.00 72.75 81 LYS A CA 1
ATOM 614 C C . LYS A 1 81 ? 17.231 12.282 -10.356 1.00 72.75 81 LYS A C 1
ATOM 616 O O . LYS A 1 81 ? 16.934 11.559 -9.419 1.00 72.75 81 LYS A O 1
ATOM 621 N N . GLN A 1 82 ? 16.474 13.309 -10.752 1.00 69.88 82 GLN A N 1
ATOM 622 C CA . GLN A 1 82 ? 15.218 13.734 -10.121 1.00 69.88 82 GLN A CA 1
ATOM 623 C C . GLN A 1 82 ? 13.982 13.396 -10.978 1.00 69.88 82 GLN A C 1
ATOM 625 O O . GLN A 1 82 ? 12.878 13.835 -10.677 1.00 69.88 82 GLN A O 1
ATOM 630 N N . ALA A 1 83 ? 14.138 12.641 -12.073 1.00 78.56 83 ALA A N 1
ATOM 631 C CA . ALA A 1 83 ? 13.001 12.274 -12.917 1.00 78.56 83 ALA A CA 1
ATOM 632 C C . ALA A 1 83 ? 12.008 11.382 -12.153 1.00 78.56 83 ALA A C 1
ATOM 634 O O . ALA A 1 83 ? 12.417 10.462 -11.441 1.00 78.56 83 ALA A O 1
ATOM 635 N N . THR A 1 84 ? 10.709 11.605 -12.359 1.00 81.06 84 THR A N 1
ATOM 636 C CA . THR A 1 84 ? 9.639 10.736 -11.839 1.00 81.06 84 THR A CA 1
ATOM 637 C C . THR A 1 84 ? 9.411 9.523 -12.750 1.00 81.06 84 THR A C 1
ATOM 639 O O . THR A 1 84 ? 9.784 9.520 -13.929 1.00 81.06 84 THR A O 1
ATOM 642 N N . VAL A 1 85 ? 8.774 8.462 -12.234 1.00 82.50 85 VAL A N 1
ATOM 643 C CA . VAL A 1 85 ? 8.439 7.268 -13.044 1.00 82.50 85 VAL A CA 1
ATOM 644 C C . VAL A 1 85 ? 7.537 7.648 -14.226 1.00 82.50 85 VAL A C 1
ATOM 646 O O . VAL A 1 85 ? 7.722 7.113 -15.323 1.00 82.50 85 VAL A O 1
ATOM 649 N N . ALA A 1 86 ? 6.607 8.585 -14.018 1.00 81.31 86 ALA A N 1
ATOM 650 C CA . ALA A 1 86 ? 5.702 9.098 -15.042 1.00 81.31 86 ALA A CA 1
AT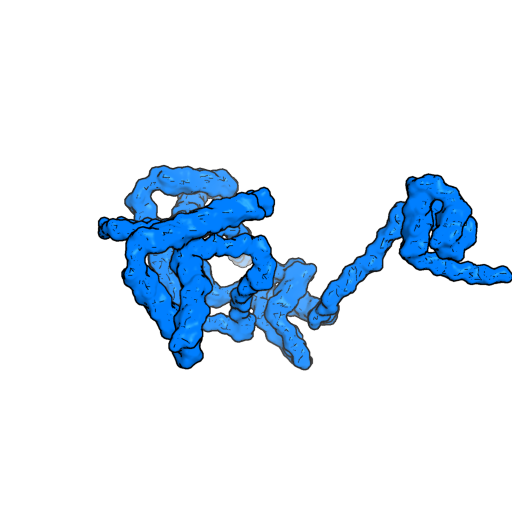OM 651 C C . ALA A 1 86 ? 6.465 9.800 -16.178 1.00 81.31 86 ALA A C 1
ATOM 653 O O . ALA A 1 86 ? 6.324 9.426 -17.344 1.00 81.31 86 ALA A O 1
ATOM 654 N N . GLU A 1 87 ? 7.372 10.725 -15.853 1.00 83.00 87 GLU A N 1
ATOM 655 C CA . GLU A 1 87 ? 8.207 11.413 -16.849 1.00 83.00 87 GLU A CA 1
ATOM 656 C C . GLU A 1 87 ? 9.107 10.449 -17.635 1.00 83.00 87 GLU A C 1
ATOM 658 O O . GLU A 1 87 ? 9.307 10.591 -18.847 1.00 83.00 87 GLU A O 1
ATOM 663 N N . LEU A 1 88 ? 9.667 9.443 -16.956 1.00 84.69 88 LEU A N 1
ATOM 664 C CA . LEU A 1 88 ? 10.461 8.402 -17.608 1.00 84.69 88 LEU A CA 1
ATOM 665 C C . LEU A 1 88 ? 9.595 7.553 -18.544 1.00 84.69 88 LEU A C 1
ATOM 667 O O . LEU A 1 88 ? 10.036 7.223 -19.649 1.00 84.69 88 LEU A O 1
ATOM 671 N N . ALA A 1 89 ? 8.364 7.230 -18.145 1.00 85.94 89 ALA A N 1
ATOM 672 C CA . ALA A 1 89 ? 7.421 6.504 -18.983 1.00 85.94 89 ALA A CA 1
ATOM 673 C C . ALA A 1 89 ? 7.039 7.302 -20.234 1.00 85.94 89 ALA A C 1
ATOM 675 O O . ALA A 1 89 ? 7.066 6.743 -21.331 1.00 85.94 89 ALA A O 1
ATOM 676 N N . GLU A 1 90 ? 6.782 8.605 -20.120 1.00 85.88 90 GLU A N 1
ATOM 677 C CA . GLU A 1 90 ? 6.528 9.471 -21.276 1.00 85.88 90 GLU A CA 1
ATOM 678 C C . GLU A 1 90 ? 7.713 9.499 -22.248 1.00 85.88 90 GLU A C 1
ATOM 680 O O . GLU A 1 90 ? 7.545 9.262 -23.448 1.00 85.88 90 GLU A O 1
ATOM 685 N N . LYS A 1 91 ? 8.939 9.690 -21.743 1.00 85.38 91 LYS A N 1
ATOM 686 C CA . LYS A 1 91 ? 10.159 9.726 -22.572 1.00 85.38 91 LYS A CA 1
ATOM 687 C C . LYS A 1 91 ? 10.476 8.385 -23.240 1.00 85.38 91 LYS A C 1
ATOM 689 O O . LYS A 1 91 ? 11.034 8.347 -24.344 1.00 85.38 91 LYS A O 1
ATOM 694 N N . VAL A 1 92 ? 10.139 7.266 -22.600 1.00 84.94 92 VAL A N 1
ATOM 695 C CA . VAL A 1 92 ? 10.278 5.924 -23.190 1.00 84.94 92 VAL A CA 1
ATOM 696 C C . VAL A 1 92 ? 9.201 5.657 -24.235 1.00 84.94 92 VAL A C 1
ATOM 698 O O . VAL A 1 92 ? 9.511 5.069 -25.273 1.00 84.94 92 VAL A O 1
ATOM 701 N N . ASN A 1 93 ? 7.977 6.124 -23.991 1.00 86.44 93 ASN A N 1
ATOM 702 C CA . ASN A 1 93 ? 6.837 5.982 -24.893 1.00 86.44 93 ASN A CA 1
ATOM 703 C C . ASN A 1 93 ? 6.876 6.937 -26.091 1.00 86.44 93 ASN A C 1
ATOM 705 O O . ASN A 1 93 ? 6.200 6.674 -27.086 1.00 86.44 93 ASN A O 1
ATOM 709 N N . ALA A 1 94 ? 7.668 8.011 -26.030 1.00 82.50 94 ALA A N 1
ATOM 710 C CA . ALA A 1 94 ? 7.863 8.936 -27.140 1.00 82.50 94 ALA A CA 1
ATOM 711 C C . ALA A 1 94 ? 8.315 8.183 -28.408 1.00 82.50 94 ALA A C 1
ATOM 713 O O . ALA A 1 94 ? 9.424 7.642 -28.466 1.00 82.50 94 ALA A O 1
ATOM 714 N N . GLY A 1 95 ? 7.429 8.139 -29.411 1.00 71.12 95 GLY A N 1
ATOM 715 C CA . GLY A 1 95 ? 7.659 7.481 -30.701 1.00 71.12 95 GLY A CA 1
ATOM 716 C C . GLY A 1 95 ? 7.404 5.966 -30.746 1.00 71.12 95 GLY A C 1
ATOM 717 O O . GLY A 1 95 ? 7.750 5.347 -31.748 1.00 71.12 95 GLY A O 1
ATOM 718 N N . ARG A 1 96 ? 6.820 5.348 -29.705 1.00 76.44 96 ARG A N 1
ATOM 719 C CA . ARG A 1 96 ? 6.436 3.919 -29.711 1.00 76.44 96 ARG A CA 1
ATOM 720 C C . ARG A 1 96 ? 4.956 3.731 -30.069 1.00 76.44 96 ARG A C 1
ATOM 722 O O . ARG A 1 96 ? 4.096 4.398 -29.501 1.00 76.44 96 ARG A O 1
ATOM 729 N N . GLU A 1 97 ? 4.656 2.765 -30.941 1.00 70.56 97 GLU A N 1
ATOM 730 C CA . GLU A 1 97 ? 3.271 2.363 -31.261 1.00 70.56 97 GLU A CA 1
ATOM 731 C C . GLU A 1 97 ? 2.587 1.653 -30.081 1.00 70.56 97 GLU A C 1
ATOM 733 O O . GLU A 1 97 ? 1.411 1.879 -29.800 1.00 70.56 97 GLU A O 1
ATOM 738 N N . GLN A 1 98 ? 3.334 0.827 -29.342 1.00 76.38 98 GLN A N 1
ATOM 739 C CA . GLN A 1 98 ? 2.866 0.204 -28.106 1.00 76.38 98 GLN A CA 1
ATOM 740 C C . GLN A 1 98 ? 3.356 0.998 -26.898 1.00 76.38 98 GLN A C 1
ATOM 742 O O . GLN A 1 98 ? 4.539 0.962 -26.549 1.00 76.38 98 GLN A O 1
ATOM 747 N N . LYS A 1 99 ? 2.428 1.704 -26.245 1.00 81.62 99 LYS A N 1
ATOM 748 C CA . LYS A 1 99 ? 2.709 2.433 -25.006 1.00 81.62 99 LYS A CA 1
ATOM 749 C C . LYS A 1 99 ? 2.931 1.458 -23.851 1.00 81.62 99 LYS A C 1
ATOM 751 O O . LYS A 1 99 ? 2.141 0.545 -23.615 1.00 81.62 99 LYS A O 1
ATOM 756 N N . VAL A 1 100 ? 4.008 1.682 -23.117 1.00 82.81 100 VAL A N 1
ATOM 757 C CA . VAL A 1 100 ? 4.386 0.958 -21.909 1.00 82.81 100 VAL A CA 1
ATOM 758 C C . VAL A 1 100 ? 3.826 1.695 -20.691 1.00 82.81 100 VAL A C 1
ATOM 760 O O . VAL A 1 100 ? 3.907 2.917 -20.614 1.00 82.81 100 VAL A O 1
ATOM 763 N N . SER A 1 101 ? 3.247 0.969 -19.734 1.00 83.94 101 SER A N 1
ATOM 764 C CA . SE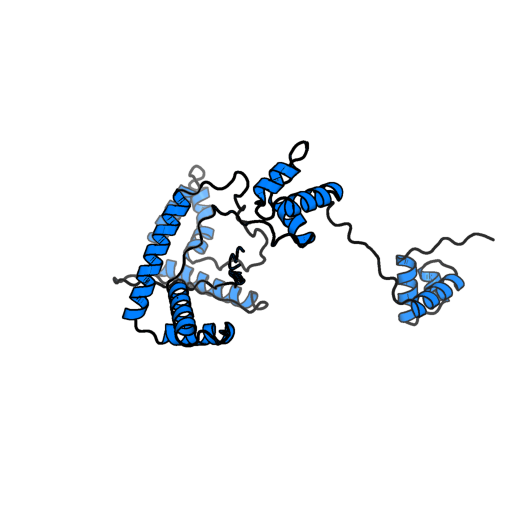R A 1 101 ? 2.737 1.577 -18.499 1.00 83.94 101 SER A CA 1
ATOM 765 C C . SER A 1 101 ? 3.860 1.979 -17.540 1.00 83.94 101 SER A C 1
ATOM 767 O O . SER A 1 101 ? 4.914 1.337 -17.512 1.00 83.94 101 SER A O 1
ATOM 769 N N . GLU A 1 102 ? 3.592 2.961 -16.678 1.00 83.06 102 GLU A N 1
ATOM 770 C CA . GLU A 1 102 ? 4.479 3.380 -15.580 1.00 83.06 102 GLU A CA 1
ATOM 771 C C . GLU A 1 102 ? 4.937 2.193 -14.728 1.00 83.06 102 GLU A C 1
ATOM 773 O O . GLU A 1 102 ? 6.125 2.014 -14.482 1.00 83.06 102 GLU A O 1
ATOM 778 N N . HIS A 1 103 ? 4.015 1.289 -14.383 1.00 81.31 103 HIS A N 1
ATOM 779 C CA . HIS A 1 103 ? 4.326 0.072 -13.625 1.00 81.31 103 HIS A CA 1
ATOM 780 C C . HIS A 1 103 ? 5.364 -0.828 -14.306 1.00 81.31 103 HIS A C 1
ATOM 782 O O . HIS A 1 103 ? 6.172 -1.492 -13.656 1.00 81.31 103 HIS A O 1
ATOM 788 N N . THR A 1 104 ? 5.346 -0.881 -15.638 1.00 83.25 104 THR A N 1
ATOM 789 C CA . THR A 1 104 ? 6.317 -1.674 -16.396 1.00 83.25 104 THR A CA 1
ATOM 790 C C . THR A 1 104 ? 7.686 -1.000 -16.384 1.00 83.25 104 THR A C 1
ATOM 792 O O . THR A 1 104 ? 8.692 -1.687 -16.214 1.00 83.25 104 THR A O 1
ATOM 795 N N . VAL A 1 105 ? 7.723 0.331 -16.497 1.00 85.88 105 VAL A N 1
ATOM 796 C CA . VAL A 1 105 ? 8.948 1.129 -16.359 1.00 85.88 105 VAL A CA 1
ATOM 797 C C . VAL A 1 105 ? 9.531 0.972 -14.956 1.00 85.88 105 VAL A C 1
ATOM 799 O O . VAL A 1 105 ? 10.704 0.630 -14.828 1.00 85.88 105 VAL A O 1
ATOM 802 N N . HIS A 1 106 ? 8.706 1.084 -13.914 1.00 83.06 106 HIS A N 1
ATOM 803 C CA . HIS A 1 106 ? 9.109 0.886 -12.523 1.00 83.06 106 HIS A CA 1
ATOM 804 C C . HIS A 1 106 ? 9.698 -0.514 -12.276 1.00 83.06 106 HIS A C 1
ATOM 806 O O . HIS A 1 106 ? 10.784 -0.647 -11.717 1.00 83.06 106 HIS A O 1
ATOM 812 N N . ARG A 1 107 ? 9.056 -1.580 -12.779 1.00 81.75 107 ARG A N 1
ATOM 813 C CA . ARG A 1 107 ? 9.601 -2.950 -12.688 1.00 81.75 107 ARG A CA 1
ATOM 814 C C . ARG A 1 107 ? 10.938 -3.116 -13.407 1.00 81.75 107 ARG A C 1
ATOM 816 O O . ARG A 1 107 ? 11.798 -3.849 -12.917 1.00 81.75 107 ARG A O 1
ATOM 823 N N . SER A 1 108 ? 11.108 -2.486 -14.568 1.00 85.44 108 SER A N 1
ATOM 824 C CA . SER A 1 108 ? 12.387 -2.503 -15.283 1.00 85.44 108 SER A CA 1
ATOM 825 C C . SER A 1 108 ? 13.469 -1.742 -14.516 1.00 85.44 108 SER A C 1
ATOM 827 O O . SER A 1 108 ? 14.578 -2.252 -14.394 1.00 85.44 108 SER A O 1
ATOM 829 N N . LEU A 1 109 ? 13.141 -0.600 -13.908 1.00 85.19 109 LEU A N 1
ATOM 830 C CA . LEU A 1 109 ? 14.060 0.167 -13.061 1.00 85.19 109 LEU A CA 1
ATOM 831 C C . LEU A 1 109 ? 14.505 -0.614 -11.821 1.00 85.19 109 LEU A C 1
ATOM 833 O O . LEU A 1 109 ? 15.701 -0.673 -11.542 1.00 85.19 109 LEU A O 1
ATOM 837 N N . LEU A 1 110 ? 13.575 -1.269 -11.118 1.00 83.19 110 LEU A N 1
ATOM 838 C CA . LEU A 1 110 ? 13.892 -2.138 -9.979 1.00 83.19 110 LEU A CA 1
ATOM 839 C C . LEU A 1 110 ? 14.833 -3.276 -10.383 1.00 83.19 110 LEU A C 1
ATOM 841 O O . LEU A 1 110 ? 15.828 -3.531 -9.712 1.00 83.19 110 LEU A O 1
ATOM 845 N N . ARG A 1 111 ? 14.566 -3.926 -11.522 1.00 82.62 111 ARG A N 1
ATOM 846 C CA . ARG A 1 111 ? 15.421 -5.000 -12.049 1.00 82.62 111 ARG A CA 1
ATOM 847 C C . ARG A 1 111 ? 16.833 -4.521 -12.382 1.00 82.62 111 ARG A C 1
ATOM 849 O O . ARG A 1 111 ? 17.780 -5.280 -12.226 1.00 82.62 111 ARG A O 1
ATOM 856 N N . MET A 1 112 ? 16.959 -3.286 -12.856 1.00 82.88 112 MET A N 1
ATOM 857 C CA . MET A 1 112 ? 18.240 -2.660 -13.178 1.00 82.88 112 MET A CA 1
ATOM 858 C C . MET A 1 112 ? 18.951 -2.078 -11.945 1.00 82.88 112 MET A C 1
ATOM 860 O O . MET A 1 112 ? 20.019 -1.491 -12.093 1.00 82.88 112 MET A O 1
ATOM 864 N N . GLY A 1 113 ? 18.368 -2.191 -10.744 1.00 82.81 113 GLY A N 1
ATOM 865 C CA . GLY A 1 113 ? 18.912 -1.594 -9.520 1.00 82.81 113 GLY A CA 1
ATOM 866 C C . GLY A 1 113 ? 18.816 -0.064 -9.478 1.00 82.81 113 GLY A C 1
ATOM 867 O O . GLY A 1 113 ? 19.473 0.575 -8.665 1.00 82.81 113 GLY A O 1
ATOM 868 N N . LEU A 1 114 ? 18.005 0.540 -10.350 1.00 80.50 114 LEU A N 1
ATOM 869 C CA . LEU A 1 114 ? 17.831 1.992 -10.471 1.00 80.50 114 LEU A CA 1
ATOM 870 C C . LEU A 1 114 ? 16.562 2.503 -9.774 1.00 80.50 114 LEU A C 1
ATOM 872 O O . LEU A 1 114 ? 16.251 3.685 -9.872 1.00 80.50 114 LEU A O 1
ATOM 876 N N . GLY A 1 115 ? 15.829 1.637 -9.066 1.00 68.19 115 GLY A N 1
ATOM 877 C CA . GLY A 1 115 ? 14.558 1.992 -8.424 1.00 68.19 115 GLY A CA 1
ATOM 878 C C . GLY A 1 115 ? 14.666 3.097 -7.370 1.00 68.19 115 GLY A C 1
ATOM 879 O O . GLY A 1 115 ? 13.762 3.916 -7.282 1.00 68.19 115 GLY A O 1
ATOM 880 N N . ARG A 1 116 ? 15.788 3.174 -6.637 1.00 66.06 116 ARG A N 1
ATOM 881 C CA . ARG A 1 116 ? 16.039 4.232 -5.639 1.00 66.06 116 ARG A CA 1
ATOM 882 C C . ARG A 1 116 ? 16.353 5.609 -6.238 1.00 66.06 116 ARG A C 1
ATOM 884 O O . ARG A 1 116 ? 16.370 6.589 -5.515 1.00 66.06 116 ARG A O 1
ATOM 891 N N . ARG A 1 117 ? 16.627 5.693 -7.545 1.00 60.50 117 ARG A N 1
ATOM 892 C CA . ARG A 1 117 ? 17.015 6.943 -8.229 1.00 60.50 117 ARG A CA 1
ATOM 893 C C . ARG A 1 117 ? 15.848 7.649 -8.914 1.00 60.50 117 ARG A C 1
ATOM 895 O O . ARG A 1 117 ? 16.075 8.536 -9.727 1.00 60.50 117 ARG A O 1
ATOM 902 N N . VAL A 1 118 ? 14.623 7.192 -8.680 1.00 61.22 118 VAL A N 1
ATOM 903 C CA . VAL A 1 118 ? 13.432 7.751 -9.312 1.00 61.22 118 VAL A CA 1
ATOM 904 C C . VAL A 1 118 ? 12.531 8.282 -8.220 1.00 61.22 118 VAL A C 1
ATOM 906 O O . VAL A 1 118 ? 12.175 7.555 -7.295 1.00 61.22 118 VAL A O 1
ATOM 909 N N . VAL A 1 119 ? 12.188 9.559 -8.337 1.00 60.81 119 VAL A N 1
ATOM 910 C CA . VAL A 1 119 ? 11.409 10.272 -7.330 1.00 60.81 119 VAL A CA 1
ATOM 911 C C . VAL A 1 119 ? 9.989 9.698 -7.326 1.00 60.81 119 VAL A C 1
ATOM 913 O O . VAL A 1 119 ? 9.318 9.667 -8.363 1.00 60.81 119 VAL A O 1
ATOM 916 N N . LYS A 1 120 ? 9.559 9.182 -6.165 1.00 63.72 120 LYS A N 1
ATOM 917 C CA . LYS A 1 120 ? 8.159 8.812 -5.881 1.00 63.72 120 LYS A CA 1
ATOM 918 C C . LYS A 1 120 ? 7.345 10.105 -5.964 1.00 63.72 120 LYS A C 1
ATOM 920 O O . LYS A 1 120 ? 7.816 11.118 -5.459 1.00 63.72 120 LYS A O 1
ATOM 925 N N . ASP A 1 121 ? 6.193 10.082 -6.640 1.00 63.62 121 ASP A N 1
ATOM 926 C CA . ASP A 1 121 ? 5.413 11.279 -7.000 1.00 63.62 121 ASP A CA 1
ATOM 927 C C . ASP A 1 121 ? 5.438 12.365 -5.914 1.00 63.62 121 ASP A C 1
ATOM 929 O O . ASP A 1 121 ? 4.791 12.232 -4.877 1.00 63.62 121 ASP A O 1
ATOM 933 N N . THR A 1 122 ? 6.166 13.456 -6.169 1.00 67.25 122 THR A N 1
ATOM 934 C CA . THR A 1 122 ? 6.397 14.541 -5.197 1.00 67.25 122 THR A CA 1
ATOM 935 C C . THR A 1 122 ? 5.100 15.218 -4.756 1.00 67.25 122 THR A C 1
ATOM 937 O O . THR A 1 122 ? 5.012 15.739 -3.651 1.00 67.25 122 THR A O 1
ATOM 940 N N . ASN A 1 123 ? 4.076 15.181 -5.610 1.00 70.06 123 ASN A N 1
ATOM 941 C CA . ASN A 1 123 ? 2.769 15.772 -5.335 1.00 70.06 123 ASN A CA 1
ATOM 942 C C . ASN A 1 123 ? 1.818 14.830 -4.587 1.00 70.06 123 ASN A C 1
ATOM 944 O O . ASN A 1 123 ? 0.705 15.245 -4.280 1.00 70.06 123 ASN A O 1
ATOM 948 N N . LYS A 1 124 ? 2.198 13.569 -4.328 1.00 77.94 124 LYS A N 1
ATOM 949 C CA . LYS A 1 124 ? 1.354 12.645 -3.563 1.00 77.94 124 LYS A CA 1
ATOM 950 C C . LYS A 1 124 ? 1.274 13.146 -2.112 1.00 77.94 124 LYS A C 1
ATOM 952 O O . LYS A 1 124 ? 2.323 13.245 -1.474 1.00 77.94 124 LYS A O 1
ATOM 957 N N . PRO A 1 125 ? 0.069 13.422 -1.576 1.00 83.12 125 PRO A N 1
ATOM 958 C CA . PRO A 1 125 ? -0.093 13.812 -0.181 1.00 83.12 125 PRO A CA 1
ATOM 959 C C . PRO A 1 125 ? 0.566 12.788 0.741 1.00 83.12 125 PRO A C 1
ATOM 961 O O . PRO A 1 125 ? 0.360 11.577 0.575 1.00 83.12 125 PRO A O 1
ATOM 964 N N . LYS A 1 126 ? 1.366 13.265 1.699 1.00 82.44 126 LYS A N 1
ATOM 965 C CA . LYS A 1 126 ? 1.998 12.396 2.700 1.00 82.44 126 LYS A CA 1
ATOM 966 C C . LYS A 1 126 ? 0.910 11.736 3.538 1.00 82.44 126 LYS A C 1
ATOM 968 O O . LYS A 1 126 ? -0.088 12.374 3.849 1.00 82.44 126 LYS A O 1
ATOM 973 N N . ALA A 1 127 ? 1.084 10.459 3.873 1.00 83.88 127 ALA A N 1
ATOM 974 C CA . ALA A 1 127 ? 0.090 9.717 4.642 1.00 83.88 127 ALA A CA 1
ATOM 975 C C . ALA A 1 127 ? -0.208 10.393 5.989 1.00 83.88 127 ALA A C 1
ATOM 977 O O . ALA A 1 127 ? 0.611 11.146 6.517 1.00 83.88 127 ALA A O 1
ATOM 978 N N . ARG A 1 128 ? -1.393 10.106 6.536 1.00 88.50 128 ARG A N 1
ATOM 979 C CA . ARG A 1 128 ? -1.779 10.619 7.850 1.00 88.50 128 ARG A CA 1
ATOM 980 C C . ARG A 1 128 ? -0.860 10.073 8.930 1.00 88.50 128 ARG A C 1
ATOM 982 O O . ARG A 1 128 ? -0.617 8.869 8.979 1.00 88.50 128 ARG A O 1
ATOM 989 N N . THR A 1 129 ? -0.426 10.949 9.817 1.00 89.94 129 THR A N 1
ATOM 990 C CA . THR A 1 129 ? 0.402 10.618 10.972 1.00 89.94 129 THR A CA 1
ATOM 991 C C . THR A 1 129 ? -0.512 10.314 12.159 1.00 89.94 129 THR A C 1
ATOM 993 O O . THR A 1 129 ? -1.359 11.128 12.527 1.00 89.94 129 THR A O 1
ATOM 996 N N . SER A 1 130 ? -0.376 9.126 12.752 1.00 92.12 130 SER A N 1
ATOM 997 C CA . SER A 1 130 ? -1.158 8.732 13.931 1.00 92.12 130 SER A CA 1
ATOM 998 C C . SER A 1 130 ? -0.659 9.421 15.207 1.00 92.12 130 SER A C 1
ATOM 1000 O O . SER A 1 130 ? 0.466 9.924 15.263 1.00 92.12 130 SER A O 1
ATOM 1002 N N . ALA A 1 131 ? -1.477 9.401 16.265 1.00 91.06 131 ALA A N 1
ATOM 1003 C CA . ALA A 1 131 ? -1.108 9.957 17.570 1.00 91.06 131 ALA A CA 1
ATOM 1004 C C . ALA A 1 131 ? 0.168 9.296 18.120 1.00 91.06 131 ALA A C 1
ATOM 1006 O O . ALA A 1 131 ? 1.097 9.974 18.560 1.00 91.06 131 ALA A O 1
ATOM 1007 N N . TYR A 1 132 ? 0.262 7.971 17.990 1.00 88.56 132 TYR A N 1
ATOM 1008 C CA . TYR A 1 132 ? 1.453 7.218 18.370 1.00 88.56 132 TYR A CA 1
ATOM 1009 C C . TYR A 1 132 ? 2.681 7.583 17.522 1.00 88.56 132 TYR A C 1
ATOM 1011 O O . TYR A 1 132 ? 3.777 7.713 18.061 1.00 88.56 132 TYR A O 1
ATOM 1019 N N . ALA A 1 133 ? 2.529 7.805 16.212 1.00 90.50 133 ALA A N 1
ATOM 1020 C CA . ALA A 1 133 ? 3.646 8.220 15.363 1.00 90.50 133 ALA A CA 1
ATOM 1021 C C . ALA A 1 133 ? 4.198 9.596 15.781 1.00 90.50 133 ALA A C 1
ATOM 1023 O O . ALA A 1 133 ? 5.412 9.755 15.902 1.00 90.50 133 ALA A O 1
ATOM 1024 N N . TYR A 1 134 ? 3.327 10.558 16.108 1.00 90.31 134 TYR A N 1
ATOM 1025 C CA . TYR A 1 134 ? 3.753 11.839 16.683 1.00 90.31 134 TYR A CA 1
ATOM 1026 C C . TYR A 1 134 ? 4.460 11.687 18.031 1.00 90.31 134 TYR A C 1
ATOM 1028 O O . TYR A 1 134 ? 5.439 12.388 18.297 1.00 90.31 134 TYR A O 1
ATOM 1036 N N . PHE A 1 135 ? 4.008 10.752 18.865 1.00 89.88 135 PHE A N 1
ATOM 1037 C CA . PHE A 1 135 ? 4.683 10.438 20.119 1.00 89.88 135 PHE A CA 1
ATOM 1038 C C . PHE A 1 135 ? 6.094 9.890 19.882 1.00 89.88 135 PHE A C 1
ATOM 1040 O O . PHE A 1 135 ? 7.054 10.418 20.443 1.00 89.88 135 PHE A O 1
ATOM 1047 N N . VAL A 1 136 ? 6.255 8.912 18.986 1.00 88.06 136 VAL A N 1
ATOM 1048 C CA . VAL A 1 136 ? 7.573 8.354 18.641 1.00 88.06 136 VAL A CA 1
ATOM 1049 C C . VAL A 1 136 ? 8.503 9.433 18.078 1.00 88.06 136 VAL A C 1
ATOM 1051 O O . VAL A 1 136 ? 9.682 9.456 18.434 1.00 88.06 136 VAL A O 1
ATOM 1054 N N . LEU A 1 137 ? 7.992 10.353 17.252 1.00 87.69 137 LEU A N 1
ATOM 1055 C CA . LEU A 1 137 ? 8.758 11.506 16.764 1.00 87.69 137 LEU A CA 1
ATOM 1056 C C . LEU A 1 137 ? 9.225 12.401 17.920 1.00 87.69 137 LEU A C 1
ATOM 1058 O O . LEU A 1 137 ? 10.408 12.718 18.008 1.00 87.69 137 LEU A O 1
ATOM 1062 N N . SER A 1 138 ? 8.341 12.721 18.868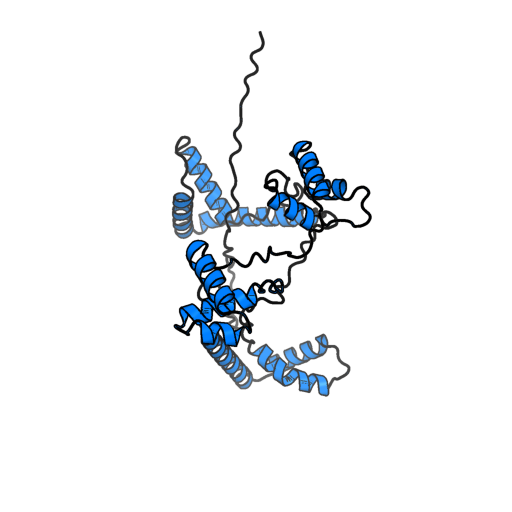 1.00 87.31 138 SER A N 1
ATOM 1063 C CA . SER A 1 138 ? 8.716 13.523 20.039 1.00 87.31 138 SER A CA 1
ATOM 1064 C C . SER A 1 138 ? 9.770 12.835 20.920 1.00 87.31 138 SER A C 1
ATOM 1066 O O . SER A 1 138 ? 10.726 13.477 21.355 1.00 87.31 138 SER A O 1
ATOM 1068 N N . CYS A 1 139 ? 9.675 11.515 21.108 1.00 83.50 139 CYS A N 1
ATOM 1069 C CA . CYS A 1 139 ? 10.682 10.733 21.827 1.00 83.50 139 CYS A CA 1
ATOM 1070 C C . CYS A 1 139 ? 12.029 10.717 21.088 1.00 83.50 139 CYS A C 1
ATOM 1072 O O . CYS A 1 139 ? 13.082 10.794 21.725 1.00 83.50 139 CYS A O 1
ATOM 1074 N N . ARG A 1 140 ? 12.012 10.629 19.747 1.00 81.69 140 ARG A N 1
ATOM 1075 C CA . ARG A 1 140 ? 13.216 10.727 18.903 1.00 81.69 140 ARG A CA 1
ATOM 1076 C C . ARG A 1 140 ? 13.894 12.083 19.077 1.00 81.69 140 ARG A C 1
ATOM 1078 O O . ARG A 1 140 ? 15.097 12.119 19.332 1.00 81.69 140 ARG A O 1
ATOM 1085 N N . ASP A 1 141 ? 13.137 13.171 18.991 1.00 84.69 141 ASP A N 1
ATOM 1086 C CA . ASP A 1 141 ? 13.656 14.537 19.114 1.00 84.69 141 ASP A CA 1
ATOM 1087 C C . ASP A 1 141 ? 14.214 14.813 20.512 1.00 84.69 141 ASP A C 1
ATOM 1089 O O . ASP A 1 141 ? 15.281 15.411 20.672 1.00 84.69 141 ASP A O 1
ATOM 1093 N N . GLU A 1 142 ? 13.546 14.310 21.550 1.00 83.75 142 GLU A N 1
ATOM 1094 C CA . GLU A 1 142 ? 14.063 14.384 22.910 1.00 83.75 142 GLU A CA 1
ATOM 1095 C C . GLU A 1 142 ? 15.372 13.620 23.096 1.00 83.75 142 GLU A C 1
ATOM 1097 O O . GLU A 1 142 ? 16.261 14.099 23.807 1.00 83.75 142 GLU A O 1
ATOM 1102 N N . LEU A 1 143 ? 15.500 12.444 22.481 1.00 78.00 143 LEU A N 1
ATOM 1103 C CA . LEU A 1 143 ? 16.709 11.636 22.563 1.00 78.00 143 LEU A CA 1
ATOM 1104 C C . LEU A 1 143 ? 17.866 12.294 21.804 1.00 78.00 143 LEU A C 1
ATOM 1106 O O . LEU A 1 143 ? 18.964 12.369 22.351 1.00 78.00 143 LEU A O 1
ATOM 1110 N N . LYS A 1 144 ? 17.604 12.863 20.619 1.00 80.19 144 LYS A N 1
ATOM 1111 C CA . LYS A 1 144 ? 18.575 13.684 19.875 1.00 80.19 144 LYS A CA 1
ATOM 1112 C C . LYS A 1 144 ? 19.030 14.893 20.696 1.00 80.19 144 LYS A C 1
ATOM 1114 O O . LYS A 1 144 ? 20.220 15.170 20.780 1.00 80.19 144 LYS A O 1
ATOM 1119 N N . ARG A 1 145 ? 18.108 15.576 21.385 1.00 84.00 145 ARG A N 1
ATOM 1120 C CA . ARG A 1 145 ? 18.436 16.720 22.254 1.00 84.00 145 ARG A CA 1
ATOM 1121 C C . ARG A 1 145 ? 19.263 16.323 23.482 1.00 84.00 145 ARG A C 1
ATOM 1123 O O . ARG A 1 145 ? 20.120 17.090 23.913 1.00 84.00 145 ARG A O 1
ATOM 1130 N N . LYS A 1 146 ? 18.980 15.164 24.086 1.00 79.69 146 LYS A N 1
ATOM 1131 C CA . LYS A 1 146 ? 19.663 14.669 25.298 1.00 79.69 146 LYS A CA 1
ATOM 1132 C C . LYS A 1 146 ? 20.988 13.965 24.987 1.00 79.69 146 LYS A C 1
ATOM 1134 O O . LYS A 1 146 ? 21.847 13.874 25.862 1.00 79.69 146 LYS A O 1
ATOM 1139 N N . SER A 1 147 ? 21.158 13.439 23.781 1.00 72.94 147 SER A N 1
ATOM 1140 C CA . SER A 1 147 ? 22.343 12.682 23.372 1.00 72.94 147 SER A CA 1
ATOM 1141 C C . SER A 1 147 ? 22.620 12.899 21.879 1.00 72.94 147 SER A C 1
ATOM 1143 O O . SER A 1 147 ? 22.397 11.986 21.086 1.00 72.94 147 SER A O 1
ATOM 1145 N N . PRO A 1 148 ? 23.109 14.093 21.488 1.00 71.81 148 PRO A N 1
ATOM 1146 C CA . PRO A 1 148 ? 23.333 14.441 20.082 1.00 71.81 148 PRO A CA 1
ATOM 1147 C C . PRO A 1 148 ? 24.413 13.587 19.399 1.00 71.81 148 PRO A C 1
ATOM 1149 O O . PRO A 1 148 ? 24.399 13.466 18.183 1.00 71.81 148 PRO A O 1
ATOM 1152 N N . ASP A 1 149 ? 25.305 12.961 20.174 1.00 67.50 149 ASP A N 1
ATOM 1153 C CA . ASP A 1 149 ? 26.465 12.199 19.678 1.00 67.50 149 ASP A CA 1
ATOM 1154 C C . ASP A 1 149 ? 26.278 10.668 19.787 1.00 67.50 149 ASP A C 1
ATOM 1156 O O . ASP A 1 149 ? 27.180 9.876 19.532 1.00 67.50 149 ASP A O 1
ATOM 1160 N N . THR A 1 150 ? 25.106 10.208 20.245 1.00 69.94 150 THR A N 1
ATOM 1161 C CA . THR A 1 150 ? 24.819 8.774 20.403 1.00 69.94 150 THR A CA 1
ATOM 1162 C C . THR A 1 150 ? 23.908 8.300 19.285 1.00 69.94 150 THR A C 1
ATOM 1164 O O . THR A 1 150 ? 22.748 8.699 19.215 1.00 69.94 150 THR A O 1
ATOM 1167 N N . GLN A 1 151 ? 24.407 7.384 18.454 1.00 65.44 151 GLN A N 1
ATOM 1168 C CA . GLN A 1 151 ? 23.603 6.716 17.436 1.00 65.44 151 GLN A CA 1
ATOM 1169 C C . GLN A 1 151 ? 22.379 6.053 18.088 1.00 65.44 151 GLN A C 1
ATOM 1171 O O . GLN A 1 151 ? 22.480 5.134 18.913 1.00 65.44 151 GLN A O 1
ATOM 1176 N N . VAL A 1 152 ? 21.197 6.562 17.747 1.00 65.12 152 VAL A N 1
ATOM 1177 C CA . VAL A 1 152 ? 19.933 6.106 18.317 1.00 65.12 152 VAL A CA 1
ATOM 1178 C C . VAL A 1 152 ? 19.574 4.737 17.741 1.00 65.12 152 VAL A C 1
ATOM 1180 O O . VAL A 1 152 ? 19.211 4.591 16.581 1.00 65.12 152 VAL A O 1
ATOM 1183 N N . ASN A 1 153 ? 19.675 3.694 18.564 1.00 75.19 153 ASN A N 1
ATOM 1184 C CA . ASN A 1 153 ? 19.304 2.339 18.161 1.00 75.19 153 ASN A CA 1
ATOM 1185 C C . ASN A 1 153 ? 17.776 2.229 18.009 1.00 75.19 153 ASN A C 1
ATOM 1187 O O . ASN A 1 153 ? 17.064 2.110 19.011 1.00 75.19 153 ASN A O 1
ATOM 1191 N N . LEU A 1 154 ? 17.277 2.222 16.766 1.00 73.19 154 LEU A N 1
ATOM 1192 C CA . LEU A 1 154 ? 15.842 2.229 16.436 1.00 73.19 154 LEU A CA 1
ATOM 1193 C C . LEU A 1 154 ? 15.061 1.094 17.120 1.00 73.19 154 LEU A C 1
ATOM 1195 O O . LEU A 1 154 ? 13.986 1.316 17.672 1.00 73.19 154 LEU A O 1
ATOM 1199 N N . SER A 1 155 ? 15.651 -0.104 17.192 1.00 79.19 155 SER A N 1
ATOM 1200 C CA . SER A 1 155 ? 15.042 -1.265 17.860 1.00 79.19 155 SER A CA 1
ATOM 1201 C C . SER A 1 155 ? 14.824 -1.055 19.365 1.00 79.19 155 SER A C 1
ATOM 1203 O O . SER A 1 155 ? 13.819 -1.491 19.927 1.00 79.19 155 SER A O 1
ATOM 1205 N N . MET A 1 156 ? 15.758 -0.376 20.035 1.00 76.38 156 MET A N 1
ATOM 1206 C CA . MET A 1 156 ? 15.644 -0.074 21.463 1.00 76.38 156 MET A CA 1
ATOM 1207 C C . MET A 1 156 ? 14.674 1.079 21.704 1.00 76.38 156 MET A C 1
ATOM 1209 O O . MET A 1 156 ? 13.941 1.065 22.691 1.00 76.38 156 MET A O 1
ATOM 1213 N N . LEU A 1 157 ? 14.657 2.055 20.796 1.00 79.06 157 LEU A N 1
ATOM 1214 C CA . LEU A 1 157 ? 13.754 3.192 20.867 1.00 79.06 157 LEU A CA 1
ATOM 1215 C C . LEU A 1 157 ? 12.299 2.767 20.684 1.00 79.06 157 LEU A C 1
ATOM 1217 O O . LEU A 1 157 ? 11.470 3.126 21.507 1.00 79.06 157 LEU A O 1
ATOM 1221 N N . SER A 1 158 ? 12.004 1.938 19.681 1.00 82.81 158 SER A N 1
ATOM 1222 C CA . SER A 1 158 ? 10.650 1.420 19.458 1.00 82.81 158 SER A CA 1
ATOM 1223 C C . SER A 1 158 ? 10.102 0.705 20.699 1.00 82.81 158 SER A C 1
ATOM 1225 O O . SER A 1 158 ? 8.975 0.974 21.117 1.00 82.81 158 SER A O 1
ATOM 1227 N N . LYS A 1 159 ? 10.915 -0.141 21.351 1.00 85.50 159 LYS A N 1
ATOM 1228 C CA . LYS A 1 159 ? 10.511 -0.832 22.585 1.00 85.50 159 LYS A CA 1
ATOM 1229 C C . LYS A 1 159 ? 10.207 0.156 23.709 1.00 85.50 159 LYS A C 1
ATOM 1231 O O . LYS A 1 159 ? 9.125 0.084 24.286 1.00 85.50 159 LYS A O 1
ATOM 1236 N N . LYS A 1 160 ? 11.108 1.114 23.956 1.00 83.88 160 LYS A N 1
ATOM 1237 C CA . LYS A 1 160 ? 10.918 2.157 24.976 1.00 83.88 160 LYS A CA 1
ATOM 1238 C C . LYS A 1 160 ? 9.680 3.014 24.705 1.00 83.88 160 LYS A C 1
ATOM 1240 O O . LYS A 1 160 ? 8.857 3.157 25.598 1.00 83.88 160 LYS A O 1
ATOM 1245 N N . CYS A 1 161 ? 9.484 3.491 23.476 1.00 84.31 161 CYS A N 1
ATOM 1246 C CA . CYS A 1 161 ? 8.306 4.278 23.106 1.00 84.31 161 CYS A CA 1
ATOM 1247 C C . CYS A 1 161 ? 7.003 3.483 23.270 1.00 84.31 161 CYS A C 1
ATOM 1249 O O . CYS A 1 161 ? 5.995 4.038 23.690 1.00 84.31 161 CYS A O 1
ATOM 1251 N N . SER A 1 162 ? 7.003 2.175 22.995 1.00 84.31 162 SER A N 1
ATOM 1252 C CA . SER A 1 162 ? 5.800 1.355 23.187 1.00 84.31 162 SER A CA 1
ATOM 1253 C C . SER A 1 162 ? 5.430 1.173 24.666 1.00 84.31 162 SER A C 1
ATOM 1255 O O . SER A 1 162 ? 4.249 1.144 25.014 1.00 84.31 162 SER A O 1
ATOM 1257 N N . GLU A 1 163 ? 6.431 1.065 25.544 1.00 86.62 163 GLU A N 1
ATOM 1258 C CA . GLU A 1 163 ? 6.244 0.973 26.994 1.00 86.62 163 GLU A CA 1
ATOM 1259 C C . GLU A 1 163 ? 5.808 2.326 27.571 1.00 86.62 163 GLU A C 1
ATOM 1261 O O . GLU A 1 163 ? 4.847 2.385 28.339 1.00 86.62 163 GLU A O 1
ATOM 1266 N N . GLU A 1 164 ? 6.444 3.415 27.136 1.00 86.25 164 GLU A N 1
ATOM 1267 C CA . GLU A 1 164 ? 6.104 4.782 27.538 1.00 86.25 164 GLU A CA 1
ATOM 1268 C C . GLU A 1 164 ? 4.706 5.191 27.058 1.00 86.25 164 GLU A C 1
ATOM 1270 O O . GLU A 1 164 ? 3.945 5.746 27.841 1.00 86.25 164 GLU A O 1
ATOM 1275 N N . TRP A 1 165 ? 4.295 4.834 25.836 1.00 87.31 165 TRP A N 1
ATOM 1276 C CA . TRP A 1 165 ? 2.940 5.110 25.340 1.00 87.31 165 TRP A CA 1
ATOM 1277 C C . TRP A 1 165 ? 1.856 4.382 26.142 1.00 87.31 165 TRP A C 1
ATOM 1279 O O . TRP A 1 165 ? 0.767 4.910 26.368 1.00 87.31 165 TRP A O 1
ATOM 1289 N N . LYS A 1 166 ? 2.133 3.159 26.608 1.00 87.69 166 LYS A N 1
ATOM 1290 C CA . LYS A 1 166 ? 1.205 2.419 27.478 1.00 87.69 166 LYS A CA 1
ATOM 1291 C C . LYS A 1 166 ? 1.139 3.008 28.884 1.00 87.69 166 LYS A C 1
ATOM 1293 O O . LYS A 1 166 ? 0.073 2.963 29.490 1.00 87.69 166 LYS A O 1
ATOM 1298 N N . ALA A 1 167 ? 2.253 3.541 29.381 1.00 88.25 167 ALA A N 1
ATOM 1299 C CA . ALA A 1 167 ? 2.345 4.184 30.688 1.00 88.25 167 ALA A CA 1
ATOM 1300 C C . ALA A 1 167 ? 1.871 5.651 30.693 1.00 88.25 167 ALA A C 1
ATOM 1302 O O . ALA A 1 167 ? 1.625 6.194 31.769 1.00 88.25 167 ALA A O 1
ATOM 1303 N N . LEU A 1 168 ? 1.747 6.278 29.518 1.00 85.56 168 LEU A N 1
ATOM 1304 C CA . LEU A 1 168 ? 1.344 7.672 29.362 1.00 85.56 168 LEU A CA 1
ATOM 1305 C C . LEU A 1 168 ? -0.066 7.919 29.906 1.00 85.56 168 LEU A C 1
ATOM 1307 O O . LEU A 1 168 ? -0.981 7.111 29.705 1.00 85.56 168 LEU A O 1
ATOM 1311 N N . SER A 1 169 ? -0.247 9.074 30.542 1.00 89.12 169 SER A N 1
ATOM 1312 C CA . SER A 1 169 ? -1.559 9.505 31.018 1.00 89.12 169 SER A CA 1
ATOM 1313 C C . SER A 1 169 ? -2.499 9.841 29.846 1.00 89.12 169 SER A C 1
ATOM 1315 O O . SER A 1 169 ? -2.031 10.239 28.774 1.00 89.12 169 SER A O 1
ATOM 1317 N N . PRO A 1 170 ? -3.829 9.711 30.018 1.00 88.88 170 PRO A N 1
ATOM 1318 C CA . PRO A 1 170 ? -4.788 10.090 28.979 1.00 88.88 170 PRO A CA 1
ATOM 1319 C C . PRO A 1 170 ? -4.671 11.573 28.588 1.00 88.88 170 PRO A C 1
ATOM 1321 O O . PRO A 1 170 ? -4.854 11.907 27.424 1.00 88.88 170 PRO A O 1
ATOM 1324 N N . ASP A 1 171 ? -4.269 12.452 29.510 1.00 88.12 171 ASP A N 1
ATOM 1325 C CA . ASP A 1 171 ? -4.063 13.879 29.224 1.00 88.12 171 ASP A CA 1
ATOM 1326 C C . ASP A 1 171 ? -2.873 14.130 28.283 1.00 88.12 171 ASP A C 1
ATOM 1328 O O . ASP A 1 171 ? -2.927 14.997 27.407 1.00 88.12 171 ASP A O 1
ATOM 1332 N N . GLU A 1 172 ? -1.794 13.358 28.428 1.00 87.06 172 GLU A N 1
ATOM 1333 C CA . GLU A 1 172 ? -0.636 13.440 27.535 1.00 87.06 172 GLU A CA 1
ATOM 1334 C C . GLU A 1 172 ? -0.941 12.810 26.172 1.00 87.06 172 GLU A C 1
ATOM 1336 O O . GLU A 1 172 ? -0.520 13.352 25.149 1.00 87.06 172 GLU A O 1
ATOM 1341 N N . LYS A 1 173 ? -1.721 11.719 26.137 1.00 89.94 173 LYS A N 1
ATOM 1342 C CA . LYS A 1 173 ? -2.194 11.100 24.886 1.00 89.94 173 LYS A CA 1
ATOM 1343 C C . LYS A 1 173 ? -3.097 12.034 24.101 1.00 89.94 173 LYS A C 1
ATOM 1345 O O . LYS A 1 173 ? -2.881 12.204 22.903 1.00 89.94 173 LYS A O 1
ATOM 1350 N N . LYS A 1 174 ? -3.994 12.739 24.791 1.00 92.06 174 LYS A N 1
ATOM 1351 C CA . LYS A 1 174 ? -4.903 13.720 24.197 1.00 92.06 174 LYS A CA 1
ATOM 1352 C C . LYS A 1 174 ? -4.176 14.783 23.377 1.00 92.06 174 LYS A C 1
ATOM 1354 O O . LYS A 1 174 ? -4.615 15.144 22.291 1.00 92.06 174 LYS A O 1
ATOM 1359 N N . LYS A 1 175 ? -3.005 15.240 23.836 1.00 91.94 175 LYS A N 1
ATOM 1360 C CA . LYS A 1 175 ? -2.165 16.179 23.076 1.00 91.94 175 LYS A CA 1
ATOM 1361 C C . LYS A 1 175 ? -1.743 15.605 21.713 1.00 91.94 175 LYS A C 1
ATOM 1363 O O . LYS A 1 175 ? -1.708 16.337 20.724 1.00 91.94 175 LYS A O 1
ATOM 1368 N N . PHE A 1 176 ? -1.396 14.320 21.655 1.00 92.44 176 PHE A N 1
ATOM 1369 C CA . PHE A 1 176 ? -1.004 13.639 20.418 1.00 92.44 176 PHE A CA 1
ATOM 1370 C C . PHE A 1 176 ? -2.210 13.248 19.555 1.00 92.44 176 PHE A C 1
ATOM 1372 O O . PHE A 1 176 ? -2.115 13.290 18.330 1.00 92.44 176 PHE A O 1
ATOM 1379 N N . GLU A 1 177 ? -3.348 12.932 20.170 1.00 92.25 177 GLU A N 1
ATOM 1380 C CA . GLU A 1 177 ? -4.629 12.708 19.487 1.00 92.25 177 GLU A CA 1
ATOM 1381 C C . GLU A 1 177 ? -5.118 13.977 18.780 1.00 92.25 177 GLU A C 1
ATOM 1383 O O . GLU A 1 177 ? -5.479 13.925 17.604 1.00 92.25 177 GLU A O 1
ATOM 1388 N N . ASP A 1 178 ? -5.033 15.137 19.437 1.00 93.19 178 ASP A N 1
ATOM 1389 C CA . ASP A 1 178 ? -5.361 16.432 18.834 1.00 93.19 178 ASP A CA 1
ATOM 1390 C C . ASP A 1 178 ? -4.442 16.747 17.635 1.00 93.19 178 ASP A C 1
ATOM 1392 O O . ASP A 1 178 ? -4.915 17.205 16.589 1.00 93.19 178 ASP A O 1
ATOM 1396 N N . MET A 1 179 ? -3.139 16.441 17.737 1.00 90.88 179 MET A N 1
ATOM 1397 C CA . MET A 1 179 ? -2.196 16.564 16.613 1.00 90.88 179 MET A CA 1
ATOM 1398 C C . MET A 1 179 ? -2.548 15.621 15.456 1.00 90.88 179 MET A C 1
ATOM 1400 O O . MET A 1 179 ? -2.574 16.049 14.302 1.00 90.88 179 MET A O 1
ATOM 1404 N N . ALA A 1 180 ? -2.883 14.363 15.749 1.00 93.25 180 ALA A N 1
ATOM 1405 C CA . ALA A 1 180 ? -3.302 13.389 14.742 1.00 93.25 180 ALA A CA 1
ATOM 1406 C C . ALA A 1 180 ? -4.617 13.791 14.060 1.00 93.25 180 ALA A C 1
ATOM 1408 O O . ALA A 1 180 ? -4.791 13.614 12.853 1.00 93.25 180 ALA A O 1
ATOM 1409 N N . LYS A 1 181 ? -5.547 14.389 14.810 1.00 92.19 181 LYS A N 1
ATOM 1410 C CA . LYS A 1 181 ? -6.811 14.911 14.282 1.00 92.19 181 LYS A CA 1
ATOM 1411 C C . LYS A 1 181 ? -6.591 16.099 13.346 1.00 92.19 181 LYS A C 1
ATOM 1413 O O . LYS A 1 181 ? -7.244 16.176 12.304 1.00 92.19 181 LYS A O 1
ATOM 1418 N N . ALA A 1 182 ? -5.662 16.994 13.680 1.00 92.88 182 ALA A N 1
ATOM 1419 C CA . ALA A 1 182 ? -5.262 18.092 12.802 1.00 92.88 182 ALA A CA 1
ATOM 1420 C C . ALA A 1 182 ? -4.558 17.584 11.528 1.00 92.88 182 ALA A C 1
ATOM 1422 O O . ALA A 1 182 ? -4.880 18.034 10.428 1.00 92.88 182 ALA A O 1
ATOM 1423 N N . ASP A 1 183 ? -3.660 16.602 11.648 1.00 91.44 183 ASP A N 1
ATOM 1424 C CA . ASP A 1 183 ? -2.976 15.969 10.510 1.00 91.44 183 ASP A CA 1
ATOM 1425 C C . ASP A 1 183 ? -3.958 15.239 9.582 1.00 91.44 183 ASP A C 1
ATOM 1427 O O . ASP A 1 183 ? -3.887 15.369 8.359 1.00 91.44 183 ASP A O 1
ATOM 1431 N N . LYS A 1 184 ? -4.964 14.570 10.156 1.00 90.44 184 LYS A N 1
ATOM 1432 C CA . LYS A 1 184 ? -6.071 13.984 9.399 1.00 90.44 184 LYS A CA 1
ATOM 1433 C C . LYS A 1 184 ? -6.812 15.030 8.571 1.00 90.44 184 LYS A C 1
ATOM 1435 O O . LYS A 1 184 ? -7.082 14.774 7.401 1.00 90.44 184 LYS A O 1
ATOM 1440 N N . ALA A 1 185 ? -7.109 16.197 9.143 1.00 90.94 185 ALA A N 1
ATOM 1441 C CA . ALA A 1 185 ? -7.750 17.284 8.408 1.00 90.94 185 ALA A CA 1
ATOM 1442 C C . ALA A 1 185 ? -6.849 17.819 7.280 1.00 90.94 185 ALA A C 1
ATOM 1444 O O . ALA A 1 185 ? -7.326 17.955 6.154 1.00 90.94 185 ALA A O 1
ATOM 1445 N N . ARG A 1 186 ? -5.548 18.028 7.546 1.00 92.50 186 ARG A N 1
ATOM 1446 C CA . ARG A 1 186 ? -4.558 18.412 6.522 1.00 92.50 186 ARG A CA 1
ATOM 1447 C C . ARG A 1 186 ? -4.555 17.419 5.360 1.00 92.50 186 ARG A C 1
ATOM 1449 O O . ARG A 1 186 ? -4.705 17.823 4.213 1.00 92.50 186 ARG A O 1
ATOM 1456 N N . TYR A 1 187 ? -4.424 16.125 5.647 1.00 88.69 187 TYR A N 1
ATOM 1457 C CA . TYR A 1 187 ? -4.407 15.085 4.619 1.00 88.69 187 TYR A CA 1
ATOM 1458 C C . TYR A 1 187 ? -5.708 15.040 3.822 1.00 88.69 187 TYR A C 1
ATOM 1460 O O . TYR A 1 187 ? -5.678 14.951 2.599 1.00 88.69 187 TYR A O 1
ATOM 1468 N N . ASP A 1 188 ? -6.856 15.122 4.496 1.00 85.50 188 ASP A N 1
ATOM 1469 C CA . ASP A 1 188 ? -8.153 15.100 3.827 1.00 85.50 188 ASP A CA 1
ATOM 1470 C C . ASP A 1 188 ? -8.324 16.323 2.895 1.00 85.50 188 ASP A C 1
ATOM 1472 O O . ASP A 1 188 ? -8.991 16.217 1.864 1.00 85.50 188 ASP A O 1
ATOM 1476 N N . GLU A 1 189 ? -7.722 17.475 3.209 1.00 88.12 189 GLU A N 1
ATOM 1477 C CA . GLU A 1 189 ? -7.662 18.650 2.325 1.00 88.12 189 GLU A CA 1
ATOM 1478 C C . GLU A 1 189 ? -6.652 18.492 1.179 1.00 88.12 189 GLU A C 1
ATOM 1480 O O . GLU A 1 189 ? -6.988 18.759 0.023 1.00 88.12 189 GLU A O 1
ATOM 1485 N N . GLU A 1 190 ? -5.442 18.008 1.462 1.00 87.31 190 GLU A N 1
ATOM 1486 C CA . GLU A 1 190 ? -4.413 17.738 0.450 1.00 87.31 190 GLU A CA 1
ATOM 1487 C C . GLU A 1 190 ? -4.896 16.707 -0.574 1.00 87.31 190 GLU A C 1
ATOM 1489 O O . GLU A 1 190 ? -4.732 16.905 -1.775 1.00 87.31 190 GLU A O 1
ATOM 1494 N N . VAL A 1 191 ? -5.568 15.644 -0.125 1.00 84.88 191 VAL A N 1
ATOM 1495 C CA . VAL A 1 191 ? -6.158 14.619 -0.995 1.00 84.88 191 VAL A CA 1
ATOM 1496 C C . VAL A 1 191 ? -7.290 15.182 -1.850 1.00 84.88 191 VAL A C 1
ATOM 1498 O O . VAL A 1 191 ? -7.408 14.794 -3.009 1.00 84.88 191 VAL A O 1
ATOM 1501 N N . LYS A 1 192 ? -8.111 16.107 -1.332 1.00 83.06 192 LYS A N 1
ATOM 1502 C CA . LYS A 1 192 ? -9.154 16.771 -2.141 1.00 83.06 192 LYS A CA 1
ATOM 1503 C C . LYS A 1 192 ? -8.559 17.624 -3.258 1.00 83.06 192 LYS A C 1
ATOM 1505 O O . LYS A 1 192 ? -9.137 17.688 -4.340 1.00 83.06 192 LYS A O 1
ATOM 1510 N N . ASN A 1 193 ? -7.432 18.277 -2.989 1.00 82.31 193 ASN A N 1
ATOM 1511 C CA . ASN A 1 193 ? -6.738 19.127 -3.954 1.00 82.31 193 ASN A CA 1
ATOM 1512 C C . ASN A 1 193 ? -5.787 18.336 -4.870 1.00 82.31 193 ASN A C 1
ATOM 1514 O O . ASN A 1 193 ? -5.348 18.853 -5.898 1.00 82.31 193 ASN A O 1
ATOM 1518 N N . TYR A 1 194 ? -5.474 17.087 -4.522 1.00 80.25 194 TYR A N 1
ATOM 1519 C CA . TYR A 1 194 ? -4.590 16.229 -5.294 1.00 80.25 194 TYR A CA 1
ATOM 1520 C C . TYR A 1 194 ? -5.296 15.649 -6.520 1.00 80.25 194 TYR A C 1
ATOM 1522 O O . TYR A 1 194 ? -6.255 14.882 -6.424 1.00 80.25 194 TYR A O 1
ATOM 1530 N N . ILE A 1 195 ? -4.760 15.976 -7.694 1.00 71.00 195 ILE A N 1
ATOM 1531 C CA . ILE A 1 195 ? -5.141 15.356 -8.960 1.00 71.00 195 ILE A CA 1
ATOM 1532 C C . ILE A 1 195 ? -4.082 14.292 -9.270 1.00 71.00 195 ILE A C 1
ATOM 1534 O O . ILE A 1 195 ? -2.953 14.654 -9.613 1.00 71.00 195 ILE A O 1
ATOM 1538 N N . PRO A 1 196 ? -4.402 12.991 -9.143 1.00 67.44 196 PRO A N 1
ATOM 1539 C CA . PRO A 1 196 ? -3.451 11.941 -9.470 1.00 67.44 196 PRO A CA 1
ATOM 1540 C C . PRO A 1 196 ? -3.049 12.017 -10.952 1.00 67.44 196 PRO A C 1
ATOM 1542 O O . PRO A 1 196 ? -3.911 12.248 -11.809 1.00 67.44 196 PRO A O 1
ATOM 1545 N N . PRO A 1 197 ? -1.760 11.807 -11.281 1.00 63.00 197 PRO A N 1
ATOM 1546 C CA . PRO A 1 197 ? -1.312 11.655 -12.659 1.00 63.00 197 PRO A CA 1
ATOM 1547 C C . PRO A 1 197 ? -2.153 10.624 -13.426 1.00 63.00 197 PRO A C 1
ATOM 1549 O O . PRO A 1 197 ? -2.523 9.570 -12.906 1.00 63.00 197 PRO A O 1
ATOM 1552 N N . ILE A 1 198 ? -2.473 10.925 -14.685 1.00 41.88 198 ILE A N 1
ATOM 1553 C CA . ILE A 1 198 ? -3.308 10.065 -15.533 1.00 41.88 198 ILE A CA 1
ATOM 1554 C C . ILE A 1 198 ? -2.590 8.723 -15.749 1.00 41.88 198 ILE A C 1
ATOM 1556 O O . ILE A 1 198 ? -1.705 8.614 -16.592 1.00 41.88 198 ILE A O 1
ATOM 1560 N N . GLY A 1 199 ? -3.000 7.690 -15.009 1.00 50.84 199 GLY A N 1
ATOM 1561 C CA . GLY A 1 199 ? -2.385 6.358 -15.046 1.00 50.84 199 GLY A CA 1
ATOM 1562 C C . GLY A 1 199 ? -1.927 5.818 -13.687 1.00 50.84 199 GLY A C 1
ATOM 1563 O O . GLY A 1 199 ? -1.686 4.612 -13.595 1.00 50.84 199 GLY A O 1
ATOM 1564 N N . SER A 1 200 ? -1.892 6.661 -12.646 1.00 50.81 200 SER A N 1
ATOM 1565 C CA . SER A 1 200 ? -1.478 6.303 -11.282 1.00 50.81 200 SER A CA 1
ATOM 1566 C C . SER A 1 200 ? -2.620 5.835 -10.375 1.00 50.81 200 SER A C 1
ATOM 1568 O O . SER A 1 200 ? -2.389 5.573 -9.194 1.00 50.81 200 SER A O 1
ATOM 1570 N N . GLU A 1 201 ? -3.845 5.665 -10.903 1.00 42.84 201 GLU A N 1
ATOM 1571 C CA . GLU A 1 201 ? -4.877 4.903 -10.197 1.00 42.84 201 GLU A CA 1
ATOM 1572 C C . GLU A 1 201 ? -4.352 3.480 -9.993 1.00 42.84 201 GLU A C 1
ATOM 1574 O O . GLU A 1 201 ? -4.446 2.601 -10.861 1.00 42.84 201 GLU A O 1
ATOM 1579 N N . GLU A 1 202 ? -3.779 3.252 -8.814 1.00 45.16 202 GLU A N 1
ATOM 1580 C CA . GLU A 1 202 ? -3.573 1.935 -8.260 1.00 45.16 202 GLU A CA 1
ATOM 1581 C C . GLU A 1 202 ? -4.925 1.241 -8.341 1.00 45.16 202 GLU A C 1
ATOM 1583 O O . GLU A 1 202 ? -5.845 1.491 -7.558 1.00 45.16 202 GLU A O 1
ATOM 1588 N N . ARG A 1 203 ? -5.076 0.362 -9.339 1.00 41.41 203 ARG A N 1
ATOM 1589 C CA . ARG A 1 203 ? -6.143 -0.626 -9.327 1.00 41.41 203 ARG A CA 1
ATOM 1590 C C . ARG A 1 203 ? -6.009 -1.303 -7.980 1.00 41.41 203 ARG A C 1
ATOM 1592 O O . ARG A 1 203 ? -5.096 -2.110 -7.822 1.00 41.41 203 ARG A O 1
ATOM 1599 N N . LYS A 1 204 ? -6.904 -0.981 -7.037 1.00 41.56 204 LYS A N 1
ATOM 1600 C CA . LYS A 1 204 ? -7.121 -1.778 -5.833 1.00 41.56 204 LYS A CA 1
ATOM 1601 C C . LYS A 1 204 ? -7.234 -3.197 -6.345 1.00 41.56 204 LYS A C 1
ATOM 1603 O O . LYS A 1 204 ? -8.226 -3.546 -6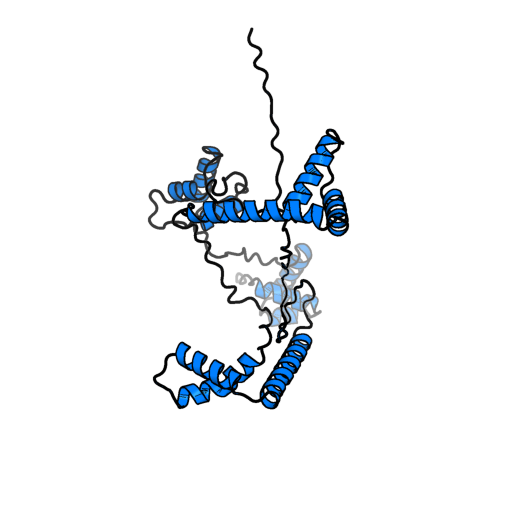.991 1.00 41.56 204 LYS A O 1
ATOM 1608 N N . ILE A 1 205 ? -6.171 -3.975 -6.168 1.00 43.47 205 ILE A N 1
ATOM 1609 C CA . ILE A 1 205 ? -6.173 -5.374 -6.539 1.00 43.47 205 ILE A CA 1
ATOM 1610 C C . ILE A 1 205 ? -7.190 -5.955 -5.574 1.00 43.47 205 ILE A C 1
ATOM 1612 O O . ILE A 1 205 ? -6.881 -6.223 -4.415 1.00 43.47 205 ILE A O 1
ATOM 1616 N N . LYS A 1 206 ? -8.440 -6.094 -6.027 1.00 39.41 206 LYS A N 1
ATOM 1617 C CA . LYS A 1 206 ? -9.360 -7.039 -5.417 1.00 39.41 206 LYS A CA 1
ATOM 1618 C C . LYS A 1 206 ? -8.568 -8.336 -5.427 1.00 39.41 206 LYS A C 1
ATOM 1620 O O . LYS A 1 206 ? -8.262 -8.842 -6.505 1.00 39.41 206 LYS A O 1
ATOM 1625 N N . LYS A 1 207 ? -8.126 -8.796 -4.252 1.00 44.19 207 LYS A N 1
ATOM 1626 C CA . LYS A 1 207 ? -7.482 -10.100 -4.060 1.00 44.19 207 LYS A CA 1
ATOM 1627 C C . LYS A 1 207 ? -8.526 -11.179 -4.364 1.00 44.19 207 LYS A C 1
ATOM 1629 O O . LYS A 1 207 ? -9.007 -11.886 -3.488 1.00 44.19 207 LYS A O 1
ATOM 1634 N N . GLU A 1 208 ? -8.922 -11.274 -5.623 1.00 41.19 208 GLU A N 1
ATOM 1635 C CA . GLU A 1 208 ? -9.825 -12.268 -6.173 1.00 41.19 208 GLU A CA 1
ATOM 1636 C C . GLU A 1 208 ? -8.978 -13.520 -6.399 1.00 41.19 208 GLU A C 1
ATOM 1638 O O . GLU A 1 208 ? -8.479 -13.785 -7.487 1.00 41.19 208 GLU A O 1
ATOM 1643 N N . GLY A 1 209 ? -8.665 -14.196 -5.292 1.00 45.50 209 GLY A N 1
ATOM 1644 C CA . GLY A 1 209 ? -7.723 -15.313 -5.273 1.00 45.50 209 GLY A CA 1
ATOM 1645 C C . GLY A 1 209 ? -6.932 -15.484 -3.977 1.00 45.50 209 GLY A C 1
ATOM 1646 O O . GLY A 1 209 ? -6.192 -16.458 -3.877 1.00 45.50 209 GLY A O 1
ATOM 1647 N N . SER A 1 210 ? -7.081 -14.604 -2.974 1.00 43.06 210 SER A N 1
ATOM 1648 C CA . SER A 1 210 ? -6.600 -14.953 -1.632 1.00 43.06 210 SER A CA 1
ATOM 1649 C C . SER A 1 210 ? -7.450 -16.115 -1.129 1.00 43.06 210 SER A C 1
ATOM 1651 O O . SER A 1 210 ? -8.668 -15.977 -0.993 1.00 43.06 210 SER A O 1
ATOM 1653 N N . ILE A 1 211 ? -6.817 -17.261 -0.870 1.00 51.53 211 ILE A N 1
ATOM 1654 C CA . ILE A 1 211 ? -7.393 -18.388 -0.123 1.00 51.53 211 ILE A CA 1
ATOM 1655 C C . ILE A 1 211 ? -7.454 -17.959 1.351 1.00 51.53 211 ILE A C 1
ATOM 1657 O O . ILE A 1 211 ? -6.896 -18.582 2.241 1.00 51.53 211 ILE A O 1
ATOM 1661 N N . GLU A 1 212 ? -8.063 -16.809 1.605 1.00 54.41 212 GLU A N 1
ATOM 1662 C CA . GLU A 1 212 ? -8.430 -16.394 2.938 1.00 54.41 212 GLU A CA 1
ATOM 1663 C C . GLU A 1 212 ? -9.739 -17.122 3.242 1.00 54.41 212 GLU A C 1
ATOM 1665 O O . GLU A 1 212 ? -10.659 -17.105 2.407 1.00 54.41 212 GLU A O 1
ATOM 1670 N N . PRO A 1 213 ? -9.844 -17.822 4.382 1.00 59.06 213 PRO A N 1
ATOM 1671 C CA . PRO A 1 213 ? -11.089 -18.468 4.749 1.00 59.06 213 PRO A CA 1
ATOM 1672 C C . PRO A 1 213 ? -12.186 -17.402 4.773 1.00 59.06 213 PRO A C 1
ATOM 1674 O O . PRO A 1 213 ? -12.116 -16.422 5.515 1.00 59.06 213 PRO A O 1
ATOM 1677 N N . LYS A 1 214 ? -13.190 -17.562 3.900 1.00 65.56 214 LYS A N 1
ATOM 1678 C CA . LYS A 1 214 ? -14.310 -16.621 3.812 1.00 65.56 214 LYS A CA 1
ATOM 1679 C C . LYS A 1 214 ? -14.902 -16.452 5.202 1.00 65.56 214 LYS A C 1
ATOM 1681 O O . LYS A 1 214 ? -15.296 -17.445 5.815 1.00 65.56 214 LYS A O 1
ATOM 1686 N N . ARG A 1 215 ? -14.978 -15.197 5.655 1.00 71.94 215 ARG A N 1
ATOM 1687 C CA . ARG A 1 215 ? -15.503 -14.862 6.978 1.00 71.94 215 ARG A CA 1
ATOM 1688 C C . ARG A 1 215 ? -16.866 -15.538 7.197 1.00 71.94 215 ARG A C 1
ATOM 1690 O O . ARG A 1 215 ? -17.692 -15.545 6.275 1.00 71.94 215 ARG A O 1
ATOM 1697 N N . PRO A 1 216 ? -17.119 -16.079 8.396 1.00 76.44 216 PRO A N 1
ATOM 1698 C CA . PRO A 1 216 ? -18.384 -16.723 8.716 1.00 76.44 216 PRO A CA 1
ATOM 1699 C C . PRO A 1 216 ? -19.560 -15.777 8.519 1.00 76.44 216 PRO A C 1
ATOM 1701 O O . PRO A 1 216 ? -19.539 -14.620 8.943 1.00 76.44 216 PRO A O 1
ATOM 1704 N N . LEU A 1 217 ? -20.607 -16.294 7.875 1.00 80.94 217 LEU A N 1
ATOM 1705 C CA . LEU A 1 217 ? -21.840 -15.555 7.623 1.00 80.94 217 LEU A CA 1
ATOM 1706 C C . LEU A 1 217 ? -22.488 -15.158 8.959 1.00 80.94 217 LEU A C 1
ATOM 1708 O O . LEU A 1 217 ? -22.724 -16.003 9.822 1.00 80.94 217 LEU A O 1
ATOM 1712 N N . SER A 1 218 ? -22.788 -13.866 9.120 1.00 85.75 218 SER A N 1
ATOM 1713 C CA . SER A 1 218 ? -23.544 -13.354 10.272 1.00 85.75 218 SER A CA 1
ATOM 1714 C C . SER A 1 218 ? -24.981 -13.899 10.286 1.00 85.75 218 SER A C 1
ATOM 1716 O O . SER A 1 218 ? -25.503 -14.300 9.244 1.00 85.75 218 SER A O 1
ATOM 1718 N N . ALA A 1 219 ? -25.644 -13.871 11.447 1.00 85.81 219 ALA A N 1
ATOM 1719 C CA . ALA A 1 219 ? -27.005 -14.378 11.655 1.00 85.81 219 ALA A CA 1
ATOM 1720 C C . ALA A 1 219 ? -28.003 -13.836 10.616 1.00 85.81 219 ALA A C 1
ATOM 1722 O O . ALA A 1 219 ? -28.736 -14.601 9.986 1.00 85.81 219 ALA A O 1
ATOM 1723 N N . PHE A 1 220 ? -27.932 -12.530 10.344 1.00 87.00 220 PHE A N 1
ATOM 1724 C CA . PHE A 1 220 ? -28.733 -11.867 9.315 1.00 87.00 220 PHE A CA 1
ATOM 1725 C C . PHE A 1 220 ? -28.448 -12.385 7.896 1.00 87.00 220 PHE A C 1
ATOM 1727 O O . PHE A 1 220 ? -29.365 -12.546 7.095 1.00 87.00 220 PHE A O 1
ATOM 1734 N N . PHE A 1 221 ? -27.191 -12.692 7.565 1.00 88.06 221 PHE A N 1
ATOM 1735 C CA . PHE A 1 221 ? -26.837 -13.224 6.246 1.00 88.06 221 PHE A CA 1
ATOM 1736 C C . PHE A 1 221 ? -27.274 -14.680 6.069 1.00 88.06 221 PHE A C 1
ATOM 1738 O O . PHE A 1 221 ? -27.664 -15.062 4.967 1.00 88.06 221 PHE A O 1
ATOM 1745 N N . ILE A 1 222 ? -27.274 -15.480 7.140 1.00 87.19 222 ILE A N 1
ATOM 1746 C CA . ILE A 1 222 ? -27.848 -16.835 7.138 1.00 87.19 222 ILE A CA 1
ATOM 1747 C C . ILE A 1 222 ? -29.359 -16.761 6.883 1.00 87.19 222 ILE A C 1
ATOM 1749 O O . ILE A 1 222 ? -29.893 -17.525 6.075 1.00 87.19 222 ILE A O 1
ATOM 1753 N N . PHE A 1 223 ? -30.040 -15.807 7.520 1.00 88.69 223 PHE A N 1
ATOM 1754 C CA . PHE A 1 223 ? -31.451 -15.531 7.270 1.00 88.69 223 PHE A CA 1
ATOM 1755 C C . PHE A 1 223 ? -31.702 -15.073 5.827 1.00 88.69 223 PHE A C 1
ATOM 1757 O O . PHE A 1 223 ? -32.512 -15.677 5.120 1.00 88.69 223 PHE A O 1
ATOM 1764 N N . CYS A 1 224 ? -30.948 -14.083 5.342 1.00 86.75 224 CYS A N 1
ATOM 1765 C CA 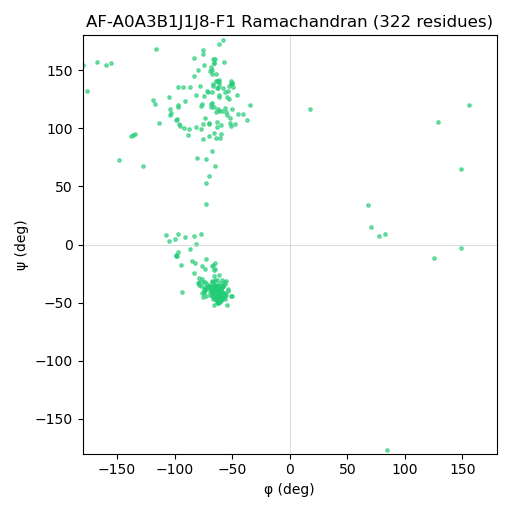. CYS A 1 224 ? -31.031 -13.617 3.961 1.00 86.75 224 CYS A CA 1
ATOM 1766 C C . CYS A 1 224 ? -30.811 -14.756 2.964 1.00 86.75 224 CYS A C 1
ATOM 1768 O O . CYS A 1 224 ? -31.561 -14.865 2.005 1.00 86.75 224 CYS A O 1
ATOM 1770 N N . ALA A 1 225 ? -29.833 -15.639 3.178 1.00 86.06 225 ALA A N 1
ATOM 1771 C CA . ALA A 1 225 ? -29.575 -16.758 2.273 1.00 86.06 225 ALA A CA 1
ATOM 1772 C C . ALA A 1 225 ? -30.780 -17.706 2.144 1.00 86.06 225 ALA A C 1
ATOM 1774 O O . ALA A 1 225 ? -31.066 -18.192 1.051 1.00 86.06 225 ALA A O 1
ATOM 1775 N N . LYS A 1 226 ? -31.512 -17.934 3.241 1.00 85.69 226 LYS A N 1
ATOM 1776 C CA . LYS A 1 226 ? -32.697 -18.799 3.261 1.00 85.69 226 LYS A CA 1
ATOM 1777 C C . LYS A 1 226 ? -33.926 -18.124 2.642 1.00 85.69 226 LYS A C 1
ATOM 1779 O O . LYS A 1 226 ? -34.654 -18.766 1.893 1.00 85.69 226 LYS A O 1
ATOM 1784 N N . HIS A 1 227 ? -34.143 -16.843 2.935 1.00 84.94 227 HIS A N 1
ATOM 1785 C CA . HIS A 1 227 ? -35.367 -16.128 2.555 1.00 84.94 227 HIS A CA 1
ATOM 1786 C C . HIS A 1 227 ? -35.256 -15.354 1.236 1.00 84.94 227 HIS A C 1
ATOM 1788 O O . HIS A 1 227 ? -36.274 -15.056 0.618 1.00 84.94 227 HIS A O 1
ATOM 1794 N N . ARG A 1 228 ? -34.045 -15.081 0.734 1.00 84.62 228 ARG A N 1
ATOM 1795 C CA . ARG A 1 228 ? -33.839 -14.358 -0.532 1.00 84.62 228 ARG A CA 1
ATOM 1796 C C . ARG A 1 228 ? -34.486 -15.054 -1.724 1.00 84.62 228 ARG A C 1
ATOM 1798 O O . ARG A 1 228 ? -35.007 -14.365 -2.591 1.00 84.62 228 ARG A O 1
ATOM 1805 N N . ASN A 1 229 ? -34.481 -16.387 -1.775 1.00 84.75 229 ASN A N 1
ATOM 1806 C CA . ASN A 1 229 ? -35.120 -17.128 -2.869 1.00 84.75 229 ASN A CA 1
ATOM 1807 C C . ASN A 1 229 ? -36.649 -17.047 -2.801 1.00 84.75 229 ASN A C 1
ATOM 1809 O O . ASN A 1 229 ? -37.293 -16.920 -3.840 1.00 84.75 229 ASN A O 1
ATOM 1813 N N . THR A 1 230 ? -37.218 -17.059 -1.596 1.00 85.81 230 THR A N 1
ATOM 1814 C CA . THR A 1 230 ? -38.659 -16.887 -1.370 1.00 85.81 230 THR A CA 1
ATOM 1815 C C . THR A 1 230 ? -39.102 -15.487 -1.780 1.00 85.81 230 THR A C 1
ATOM 1817 O O . THR A 1 230 ? -39.952 -15.352 -2.652 1.00 85.81 230 THR A O 1
ATOM 1820 N N . VAL A 1 231 ? -38.428 -14.446 -1.277 1.00 84.69 231 VAL A N 1
ATOM 1821 C CA . VAL A 1 231 ? -38.750 -13.048 -1.612 1.00 84.69 231 VAL A CA 1
ATOM 1822 C C . VAL A 1 231 ? -38.530 -12.767 -3.103 1.00 84.69 231 VAL A C 1
ATOM 1824 O O . VAL A 1 231 ? -39.320 -12.064 -3.719 1.00 84.69 231 VAL A O 1
ATOM 1827 N N . LYS A 1 232 ? -37.506 -13.362 -3.729 1.00 84.69 232 LYS A N 1
ATOM 1828 C CA . LYS A 1 232 ? -37.290 -13.247 -5.182 1.00 84.69 232 LYS A CA 1
ATOM 1829 C C . LYS A 1 232 ? -38.381 -13.946 -6.004 1.00 84.69 232 LYS A C 1
ATOM 1831 O O . LYS A 1 232 ? -38.665 -13.506 -7.111 1.00 84.69 232 LYS A O 1
ATOM 1836 N N . SER A 1 233 ? -38.963 -15.030 -5.494 1.00 85.06 233 SER A N 1
ATOM 1837 C CA . SER A 1 233 ? -40.035 -15.761 -6.186 1.00 85.06 233 SER A CA 1
ATOM 1838 C C . SER A 1 233 ? -41.387 -15.064 -6.041 1.00 85.06 233 SER A C 1
ATOM 1840 O O . SER A 1 233 ? -42.173 -15.064 -6.980 1.00 85.06 233 SER A O 1
ATOM 1842 N N . GLU A 1 234 ? -41.641 -14.439 -4.890 1.00 85.88 234 GLU A N 1
ATOM 1843 C CA . GLU A 1 234 ? -42.845 -13.638 -4.636 1.00 85.88 234 GLU A CA 1
ATOM 1844 C C . GLU A 1 234 ? -42.794 -12.277 -5.341 1.00 85.88 234 GLU A C 1
ATOM 1846 O O . GLU A 1 234 ? -43.815 -11.773 -5.803 1.00 85.88 234 GLU A O 1
ATOM 1851 N N . PHE A 1 235 ? -41.594 -11.707 -5.482 1.00 80.38 235 PHE A N 1
ATOM 1852 C CA . PHE A 1 235 ? -41.374 -10.413 -6.120 1.00 80.38 235 PHE A CA 1
ATOM 1853 C C . PHE A 1 235 ? -40.310 -10.494 -7.228 1.00 80.38 235 PHE A C 1
ATOM 1855 O O . PHE A 1 235 ? -39.236 -9.897 -7.106 1.00 80.38 235 PHE A O 1
ATOM 1862 N N . PRO A 1 236 ? -40.592 -11.197 -8.341 1.00 79.25 236 PRO A N 1
ATOM 1863 C CA . PRO A 1 236 ? -39.628 -11.390 -9.426 1.00 79.25 236 PRO A CA 1
ATOM 1864 C C . PRO A 1 236 ? -39.271 -10.092 -10.171 1.00 79.25 236 PRO A C 1
ATOM 1866 O O . PRO A 1 236 ? -38.237 -10.044 -10.833 1.00 79.25 236 PRO A O 1
ATOM 1869 N N . ASN A 1 237 ? -40.093 -9.044 -10.037 1.00 81.62 237 ASN A N 1
ATOM 1870 C CA . ASN A 1 237 ? -39.915 -7.751 -10.707 1.00 81.62 237 ASN A CA 1
ATOM 1871 C C . ASN A 1 237 ? -39.227 -6.683 -9.835 1.00 81.62 237 ASN A C 1
ATOM 1873 O O . ASN A 1 237 ? -38.942 -5.599 -10.340 1.00 81.62 237 ASN A O 1
ATOM 1877 N N . LEU A 1 238 ? -38.979 -6.949 -8.545 1.00 77.81 238 LEU A N 1
ATOM 1878 C CA . LEU A 1 238 ? -38.300 -5.994 -7.663 1.00 77.81 238 LEU A CA 1
ATOM 1879 C C . LEU A 1 238 ? -36.782 -6.079 -7.824 1.00 77.81 238 LEU A C 1
ATOM 1881 O O . LEU A 1 238 ? -36.198 -7.149 -8.018 1.00 77.81 238 LEU A O 1
ATOM 1885 N N . SER A 1 239 ? -36.124 -4.929 -7.703 1.00 83.62 239 SER A N 1
ATOM 1886 C CA . SER A 1 239 ? -34.669 -4.854 -7.745 1.00 83.62 239 SER A CA 1
ATOM 1887 C C . SER A 1 239 ? -34.045 -5.577 -6.545 1.00 83.62 239 SER A C 1
ATOM 1889 O O . SER A 1 239 ? -34.634 -5.710 -5.470 1.00 83.62 239 SER A O 1
ATOM 1891 N N . ILE A 1 240 ? -32.790 -6.011 -6.694 1.00 80.56 240 ILE A N 1
ATOM 1892 C CA . ILE A 1 240 ? -32.039 -6.679 -5.616 1.00 80.56 240 ILE A CA 1
ATOM 1893 C C . ILE A 1 240 ? -31.979 -5.802 -4.350 1.00 80.56 240 ILE A C 1
ATOM 1895 O O . ILE A 1 240 ? -32.014 -6.330 -3.239 1.00 80.56 240 ILE A O 1
ATOM 1899 N N . ALA A 1 241 ? -31.924 -4.476 -4.513 1.00 84.62 241 ALA A N 1
ATOM 1900 C CA . ALA A 1 241 ? -31.916 -3.520 -3.410 1.00 84.62 241 ALA A CA 1
ATOM 1901 C C . ALA A 1 241 ? -33.255 -3.486 -2.651 1.00 84.62 241 ALA A C 1
ATOM 1903 O O . ALA A 1 241 ? -33.267 -3.410 -1.424 1.00 84.62 241 ALA A O 1
ATOM 1904 N N . GLU A 1 242 ? -34.384 -3.590 -3.349 1.00 85.44 242 GLU A N 1
ATOM 1905 C CA . GLU A 1 242 ? -35.720 -3.622 -2.735 1.00 85.44 242 GLU A CA 1
ATOM 1906 C C . GLU A 1 242 ? -35.993 -4.957 -2.037 1.00 85.44 242 GLU A C 1
ATOM 1908 O O . GLU A 1 242 ? -36.527 -4.975 -0.928 1.00 85.44 242 GLU A O 1
ATOM 1913 N N . ILE A 1 243 ? -35.533 -6.067 -2.623 1.00 83.88 243 ILE A N 1
ATOM 1914 C CA . ILE A 1 243 ? -35.553 -7.389 -1.981 1.00 83.88 243 ILE A CA 1
ATOM 1915 C C . ILE A 1 243 ? -34.735 -7.362 -0.682 1.00 83.88 243 ILE A C 1
ATOM 1917 O O . ILE A 1 243 ? -35.169 -7.900 0.335 1.00 83.88 243 ILE A O 1
ATOM 1921 N N . ALA A 1 244 ? -33.569 -6.708 -0.684 1.00 86.00 244 ALA A N 1
ATOM 1922 C CA . ALA A 1 244 ? -32.755 -6.557 0.519 1.00 86.00 244 ALA A CA 1
ATOM 1923 C C . ALA A 1 244 ? -33.470 -5.728 1.598 1.00 86.00 244 ALA A C 1
ATOM 1925 O O . ALA A 1 244 ? -33.493 -6.143 2.754 1.00 86.00 244 ALA A O 1
ATOM 1926 N N . LYS A 1 245 ? -34.117 -4.612 1.230 1.00 88.38 245 LYS A N 1
ATOM 1927 C CA . LYS A 1 245 ? -34.932 -3.812 2.165 1.00 88.38 245 LYS A CA 1
ATOM 1928 C C . LYS A 1 245 ? -36.060 -4.639 2.786 1.00 88.38 245 LYS A C 1
ATOM 1930 O O . LYS A 1 245 ? -36.238 -4.600 3.999 1.00 88.38 245 LYS A O 1
ATOM 1935 N N . LYS A 1 246 ? -36.757 -5.451 1.983 1.00 85.06 246 LYS A N 1
ATOM 1936 C CA . LYS A 1 246 ? -37.788 -6.380 2.471 1.00 85.06 246 LYS A CA 1
ATOM 1937 C C . LYS A 1 246 ? -37.231 -7.432 3.431 1.00 85.06 246 LYS A C 1
ATOM 1939 O O . LYS A 1 246 ? -37.875 -7.744 4.425 1.00 85.06 246 LYS A O 1
ATOM 1944 N N . LEU A 1 247 ? -36.025 -7.945 3.187 1.00 87.75 247 LEU A N 1
ATOM 1945 C CA . LEU A 1 247 ? -35.364 -8.891 4.094 1.00 87.75 247 LEU A CA 1
ATOM 1946 C C . LEU A 1 247 ? -34.938 -8.244 5.421 1.00 87.75 247 LEU A C 1
ATOM 1948 O O . LEU A 1 247 ? -35.046 -8.891 6.458 1.00 87.75 247 LEU A O 1
ATOM 1952 N N . VAL A 1 248 ? -34.493 -6.982 5.411 1.00 88.88 248 VAL A N 1
ATOM 1953 C CA . VAL A 1 248 ? -34.212 -6.219 6.643 1.00 88.88 248 VAL A CA 1
ATOM 1954 C C . VAL A 1 248 ? -35.497 -6.001 7.443 1.00 88.88 248 VAL A C 1
ATOM 1956 O O . VAL A 1 248 ? -35.518 -6.264 8.638 1.00 88.88 248 VAL A O 1
ATOM 1959 N N . GLU A 1 249 ? -36.583 -5.598 6.783 1.00 88.00 249 GLU A N 1
ATOM 1960 C CA . GLU A 1 249 ? -37.898 -5.413 7.409 1.00 88.00 249 GLU A CA 1
ATOM 1961 C C . GLU A 1 249 ? -38.419 -6.724 8.026 1.00 88.00 249 GLU A C 1
ATOM 1963 O O . GLU A 1 249 ? -38.839 -6.753 9.181 1.00 88.00 249 GLU A O 1
ATOM 1968 N N . MET A 1 250 ? -38.312 -7.842 7.299 1.00 84.50 250 MET A N 1
ATOM 1969 C CA . MET A 1 250 ? -38.664 -9.166 7.819 1.00 84.50 250 MET A CA 1
ATOM 1970 C C . MET A 1 250 ? -37.787 -9.568 9.008 1.00 84.50 250 MET A C 1
ATOM 1972 O O . MET A 1 250 ? -38.309 -10.096 9.984 1.00 84.50 250 MET A O 1
ATOM 1976 N N . TRP A 1 251 ? -36.480 -9.288 8.974 1.00 85.62 251 TRP A N 1
ATOM 1977 C CA . TRP A 1 251 ? -35.579 -9.558 10.098 1.00 85.62 251 TRP A CA 1
ATOM 1978 C C . TRP A 1 251 ? -35.955 -8.745 11.340 1.00 85.62 251 TRP A C 1
ATOM 1980 O O . TRP A 1 251 ? -36.035 -9.308 12.434 1.00 85.62 251 TRP A O 1
ATOM 1990 N N . SER A 1 252 ? -36.272 -7.460 11.168 1.00 85.88 252 SER A N 1
ATOM 1991 C CA . SER A 1 252 ? -36.738 -6.561 12.232 1.00 85.88 252 SER A CA 1
ATOM 1992 C C . SER A 1 252 ? -38.122 -6.919 12.794 1.00 85.88 252 SER A C 1
ATOM 1994 O O . SER A 1 252 ? -38.419 -6.556 13.930 1.00 85.88 252 SER A O 1
ATOM 1996 N N . ASN A 1 253 ? -38.920 -7.711 12.073 1.00 86.06 253 ASN A N 1
ATOM 1997 C CA . ASN A 1 253 ? -40.220 -8.212 12.535 1.00 86.06 253 ASN A CA 1
ATOM 1998 C C . ASN A 1 253 ? -40.181 -9.649 13.093 1.00 86.06 253 ASN A C 1
ATOM 2000 O O . ASN A 1 253 ? -41.172 -10.103 13.664 1.00 86.06 253 ASN A O 1
ATOM 2004 N N . LEU A 1 254 ? -39.065 -10.378 12.951 1.00 84.38 254 LEU A N 1
ATOM 2005 C CA . LEU A 1 254 ? -38.905 -11.701 13.569 1.00 84.38 254 LEU A CA 1
ATOM 2006 C C . LEU A 1 254 ? -38.927 -11.616 15.093 1.00 84.38 254 LEU A C 1
ATOM 2008 O O . LEU A 1 254 ? -38.380 -10.688 15.693 1.00 84.38 254 LEU A O 1
ATOM 2012 N N . SER A 1 255 ? -39.473 -12.655 15.719 1.00 83.00 255 SER A N 1
ATOM 2013 C CA . SER A 1 255 ? -39.440 -12.786 17.171 1.00 83.00 255 SER A CA 1
ATOM 2014 C C . SER A 1 255 ? -38.008 -13.012 17.679 1.00 83.00 255 SER A C 1
ATOM 2016 O O . SER A 1 255 ? -37.182 -13.642 17.011 1.00 83.00 255 SER A O 1
ATOM 2018 N N . ALA A 1 256 ? -37.709 -12.560 18.903 1.00 83.06 256 ALA A N 1
ATOM 2019 C CA . ALA A 1 256 ? -36.394 -12.754 19.527 1.00 83.06 256 ALA A CA 1
ATOM 2020 C C . ALA A 1 256 ? -35.977 -14.239 19.594 1.00 83.06 256 ALA A C 1
ATOM 2022 O O . ALA A 1 256 ? -34.801 -14.567 19.450 1.00 83.06 256 ALA A O 1
ATOM 2023 N N . LYS A 1 257 ? -36.948 -15.157 19.728 1.00 83.38 257 LYS A N 1
ATOM 2024 C CA . LYS A 1 257 ? -36.714 -16.612 19.707 1.00 83.38 257 LYS A CA 1
ATOM 2025 C C . LYS A 1 257 ? -36.213 -17.103 18.346 1.00 83.38 257 LYS A C 1
ATOM 2027 O O . LYS A 1 257 ? -35.314 -17.938 18.285 1.00 83.38 257 LYS A O 1
ATOM 2032 N N . GLU A 1 258 ? -36.770 -16.585 17.255 1.00 83.00 258 GLU A N 1
ATOM 2033 C CA . GLU A 1 258 ? -36.357 -16.954 15.899 1.00 83.00 258 GLU A CA 1
ATOM 2034 C C . GLU A 1 258 ? -35.016 -16.321 15.529 1.00 83.00 258 GLU A C 1
ATOM 2036 O O . GLU A 1 258 ? -34.167 -17.010 14.964 1.00 83.00 258 GLU A O 1
ATOM 2041 N N . ARG A 1 259 ? -34.779 -15.055 15.908 1.00 83.50 259 ARG A N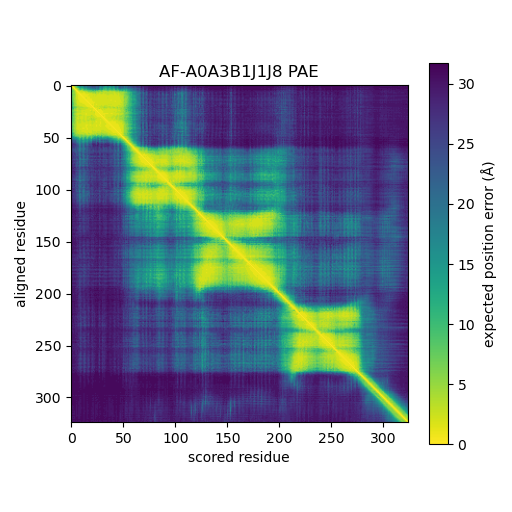 1
ATOM 2042 C CA . ARG A 1 259 ? -33.466 -14.400 15.747 1.00 83.50 259 ARG A CA 1
ATOM 2043 C C . ARG A 1 259 ? -32.365 -15.145 16.491 1.00 83.50 259 ARG A C 1
ATOM 2045 O O . ARG A 1 259 ? -31.348 -15.475 15.884 1.00 83.50 259 ARG A O 1
ATOM 2052 N N . SER A 1 260 ? -32.614 -15.512 17.748 1.00 84.75 260 SER A N 1
ATOM 2053 C CA . SER A 1 260 ? -31.664 -16.271 18.566 1.00 84.75 260 SER A CA 1
ATOM 2054 C C . SER A 1 260 ? -31.305 -17.622 17.929 1.00 84.75 260 SER A C 1
ATOM 2056 O O . SER A 1 260 ? -30.141 -18.018 17.913 1.00 84.75 260 SER A O 1
ATOM 2058 N N . ALA A 1 261 ? -32.259 -18.303 17.281 1.00 89.00 261 ALA A N 1
ATOM 2059 C CA . ALA A 1 261 ? -31.972 -19.534 16.540 1.00 89.00 261 ALA A CA 1
ATOM 2060 C C . ALA A 1 261 ? -31.043 -19.314 15.324 1.00 89.00 261 ALA A C 1
ATOM 2062 O O . ALA A 1 261 ? -30.286 -20.217 14.951 1.00 89.00 261 ALA A O 1
ATOM 2063 N N . PHE A 1 262 ? -31.078 -18.141 14.681 1.00 87.75 262 PHE A N 1
ATOM 2064 C CA . PHE A 1 262 ? -30.145 -17.781 13.605 1.00 87.75 262 PHE A CA 1
ATOM 2065 C C . PHE A 1 262 ? -28.784 -17.319 14.137 1.00 87.75 262 PHE A C 1
ATOM 2067 O O . PHE A 1 262 ? -27.763 -17.616 13.515 1.00 87.75 262 PHE A O 1
ATOM 2074 N N . GLU A 1 263 ? -28.745 -16.664 15.294 1.00 86.81 263 GLU A N 1
ATOM 2075 C CA . GLU A 1 263 ? -27.508 -16.308 15.999 1.00 86.81 263 GLU A CA 1
ATOM 2076 C C . GLU A 1 263 ? -26.746 -17.546 16.459 1.00 86.81 263 GLU A C 1
ATOM 2078 O O . GLU A 1 263 ? -25.561 -17.673 16.162 1.00 86.81 263 GLU A O 1
ATOM 2083 N N . GLN A 1 264 ? -27.433 -18.517 17.065 1.00 87.06 264 GLN A N 1
ATOM 2084 C CA . GLN A 1 264 ? -26.840 -19.806 17.428 1.00 87.06 264 GLN A CA 1
ATOM 2085 C C . GLN A 1 264 ? -26.275 -20.529 16.199 1.00 87.06 264 GLN A C 1
ATOM 2087 O O . GLN A 1 264 ? -25.161 -21.049 16.240 1.00 87.06 264 GLN A O 1
ATOM 2092 N N . LYS A 1 265 ? -26.984 -20.505 15.061 1.00 86.00 265 LYS A N 1
ATOM 2093 C CA . LYS A 1 265 ? -26.465 -21.054 13.794 1.00 86.00 265 LYS A CA 1
ATOM 2094 C C . LYS A 1 265 ? -25.236 -20.302 13.284 1.00 86.00 265 LYS A C 1
ATOM 2096 O O . LYS A 1 265 ? -24.335 -20.940 12.746 1.00 86.00 265 LYS A O 1
ATOM 2101 N N . ALA A 1 266 ? -25.177 -18.981 13.450 1.00 86.56 266 ALA A N 1
ATOM 2102 C CA . ALA A 1 266 ? -24.005 -18.188 13.090 1.00 86.56 266 ALA A CA 1
ATOM 2103 C C . ALA A 1 266 ? -22.805 -18.508 13.987 1.00 86.56 266 ALA A C 1
ATOM 2105 O O . ALA A 1 266 ? -21.695 -18.642 13.479 1.00 86.56 266 ALA A O 1
ATOM 2106 N N . ILE A 1 267 ? -23.023 -18.684 15.293 1.00 85.25 267 ILE A N 1
ATOM 2107 C CA . ILE A 1 267 ? -21.985 -19.082 16.253 1.00 85.25 267 ILE A CA 1
ATOM 2108 C C . ILE A 1 267 ? -21.440 -20.469 15.896 1.00 85.25 267 ILE A C 1
ATOM 2110 O O . ILE A 1 267 ? -20.236 -20.614 15.704 1.00 85.25 267 ILE A O 1
ATOM 2114 N N . LEU A 1 268 ? -22.309 -21.459 15.673 1.00 86.31 268 LEU A N 1
ATOM 2115 C CA . LEU A 1 268 ? -21.888 -22.804 15.262 1.00 86.31 268 LEU A CA 1
ATOM 2116 C C . LEU A 1 268 ? -21.122 -22.799 13.929 1.00 86.31 268 LEU A C 1
ATOM 2118 O O . LEU A 1 268 ? -20.153 -23.540 13.760 1.00 86.31 268 LEU A O 1
ATOM 2122 N N . LEU A 1 269 ? -21.529 -21.958 12.972 1.00 82.88 269 LEU A N 1
ATOM 2123 C CA . LEU A 1 269 ? -20.829 -21.823 11.693 1.00 82.88 269 LEU A CA 1
ATOM 2124 C C . LEU A 1 269 ? -19.440 -21.188 11.866 1.00 82.88 269 LEU A C 1
ATOM 2126 O O . LEU A 1 269 ? -18.492 -21.648 11.229 1.00 82.88 269 LEU A O 1
ATOM 2130 N N . ARG A 1 270 ? -19.305 -20.185 12.749 1.00 81.00 270 ARG A N 1
ATOM 2131 C CA . ARG A 1 270 ? -18.009 -19.597 13.136 1.00 81.00 270 ARG A CA 1
ATOM 2132 C C . ARG A 1 270 ? -17.097 -20.644 13.762 1.00 81.00 270 ARG A C 1
ATOM 2134 O O . ARG A 1 270 ? -15.955 -20.768 13.342 1.00 81.00 270 ARG A O 1
ATOM 2141 N N . GLU A 1 271 ? -17.603 -21.418 14.718 1.00 84.06 271 GLU A N 1
ATOM 2142 C CA . GLU A 1 271 ? -16.830 -22.463 15.397 1.00 84.06 271 GLU A CA 1
ATOM 2143 C C . GLU A 1 271 ? -16.365 -23.557 14.436 1.00 84.06 271 GLU A C 1
ATOM 2145 O O . GLU A 1 271 ? -15.231 -24.027 14.525 1.00 84.06 271 GLU A O 1
ATOM 2150 N N . LYS A 1 272 ? -17.223 -23.956 13.490 1.00 81.69 272 LYS A N 1
ATOM 2151 C CA . LYS A 1 272 ? -16.865 -24.950 12.477 1.00 81.69 272 LYS A CA 1
ATOM 2152 C C . LYS A 1 272 ? -15.783 -24.428 11.530 1.00 81.69 272 LYS A C 1
ATOM 2154 O O . LYS A 1 272 ? -14.805 -25.124 11.289 1.00 81.69 272 LYS A O 1
ATOM 2159 N N . GLN A 1 273 ? -15.916 -23.194 11.044 1.00 73.31 273 GLN A N 1
ATOM 2160 C CA . GLN A 1 273 ? -14.904 -22.582 10.178 1.00 73.31 273 GLN A CA 1
ATOM 2161 C C . GLN A 1 273 ? -13.585 -22.298 10.907 1.00 73.31 273 GLN A C 1
ATOM 2163 O O . GLN A 1 273 ? -12.526 -22.418 10.299 1.00 73.31 273 GLN A O 1
ATOM 2168 N N . ALA A 1 274 ? -13.632 -21.985 12.205 1.00 74.94 274 ALA A N 1
ATOM 2169 C CA . ALA A 1 274 ? -12.438 -21.841 13.034 1.00 74.94 274 ALA A CA 1
ATOM 2170 C C . ALA A 1 274 ? -11.681 -23.171 13.195 1.00 74.94 274 ALA A C 1
ATOM 2172 O O . ALA A 1 274 ? -10.454 -23.178 13.206 1.00 74.94 274 ALA A O 1
ATOM 2173 N N . LYS A 1 275 ? -12.398 -24.301 13.275 1.00 74.88 275 LYS A N 1
ATOM 2174 C CA . LYS A 1 275 ? -11.796 -25.644 13.345 1.00 74.88 275 LYS A CA 1
ATOM 2175 C C . LYS A 1 275 ? -11.226 -26.101 12.000 1.00 74.88 275 LYS A C 1
ATOM 2177 O O . LYS A 1 275 ? -10.125 -26.641 11.966 1.00 74.88 275 LYS A O 1
ATOM 2182 N N . ASP A 1 276 ? -11.938 -25.847 10.903 1.00 65.62 276 ASP A N 1
ATOM 2183 C CA . ASP A 1 276 ? -11.503 -26.232 9.551 1.00 65.62 276 ASP A CA 1
ATOM 2184 C C . ASP A 1 276 ? -10.352 -25.341 9.019 1.00 65.62 276 ASP A C 1
ATOM 2186 O O . ASP A 1 276 ? -9.602 -25.759 8.140 1.00 65.62 27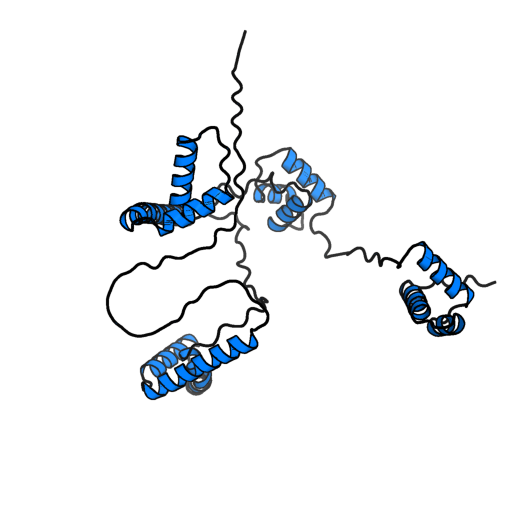6 ASP A O 1
ATOM 2190 N N . GLY A 1 277 ? -10.172 -24.131 9.566 1.00 57.94 277 GLY A N 1
ATOM 2191 C CA . GLY A 1 277 ? -9.081 -23.199 9.238 1.00 57.94 277 GLY A CA 1
ATOM 2192 C C . GLY A 1 277 ? -7.751 -23.444 9.970 1.00 57.94 277 GLY A C 1
ATOM 2193 O O . GLY A 1 277 ? -6.841 -22.626 9.866 1.00 57.94 277 GLY A O 1
ATOM 2194 N N . GLY A 1 278 ? -7.619 -24.548 10.714 1.00 44.38 278 GLY A N 1
ATOM 2195 C CA . GLY A 1 278 ? -6.483 -24.865 11.592 1.00 44.38 278 GLY A CA 1
ATOM 2196 C C . GLY A 1 278 ? -5.161 -25.273 10.920 1.00 44.38 278 GLY A C 1
ATOM 2197 O O . GLY A 1 278 ? -4.450 -26.107 11.473 1.00 44.38 278 GLY A O 1
ATOM 2198 N N . ILE A 1 279 ? -4.807 -24.708 9.760 1.00 43.78 279 ILE A N 1
ATOM 2199 C CA . ILE A 1 279 ? -3.428 -24.691 9.233 1.00 43.78 279 ILE A CA 1
ATOM 2200 C C . ILE A 1 279 ? -3.157 -23.277 8.704 1.00 43.78 279 ILE A C 1
ATOM 2202 O O . ILE A 1 279 ? -3.487 -22.959 7.565 1.00 43.78 279 ILE A O 1
ATOM 2206 N N . GLY A 1 280 ? -2.572 -22.423 9.548 1.00 33.16 280 GLY A N 1
ATOM 2207 C CA . GLY A 1 280 ? -2.178 -21.058 9.183 1.00 33.16 280 GLY A CA 1
ATOM 2208 C C . GLY A 1 280 ? -2.260 -20.083 10.355 1.00 33.16 280 GLY A C 1
ATOM 2209 O O . GLY A 1 280 ? -3.090 -19.182 10.355 1.00 33.16 280 GLY A O 1
ATOM 2210 N N . LEU A 1 281 ? -1.430 -20.289 11.378 1.00 36.75 281 LEU A N 1
ATOM 2211 C CA . LEU A 1 281 ? -1.252 -19.333 12.473 1.00 36.75 281 LEU A CA 1
ATOM 2212 C C . LEU A 1 281 ? -0.384 -18.157 12.007 1.00 36.75 281 LEU A C 1
ATOM 2214 O O . LEU A 1 281 ? 0.765 -18.387 11.638 1.00 36.75 281 LEU A O 1
ATOM 2218 N N . ALA A 1 282 ? -0.929 -16.938 12.072 1.00 27.70 282 ALA A N 1
ATOM 2219 C CA . ALA A 1 282 ? -0.361 -15.750 12.739 1.00 27.70 282 ALA A CA 1
ATOM 2220 C C . ALA A 1 282 ? -0.913 -14.449 12.116 1.00 27.70 282 ALA A C 1
ATOM 2222 O O . ALA A 1 282 ? -0.708 -14.197 10.934 1.00 27.70 282 ALA A O 1
ATOM 2223 N N . GLY A 1 283 ? -1.578 -13.624 12.938 1.00 27.34 283 GLY A N 1
ATOM 2224 C CA . GLY A 1 283 ? -1.946 -12.230 12.635 1.00 27.34 283 GLY A CA 1
ATOM 2225 C C . GLY A 1 283 ? -3.428 -11.914 12.879 1.00 27.34 283 GLY A C 1
ATOM 2226 O O . GLY A 1 283 ? -4.276 -12.353 12.110 1.00 27.34 283 GLY A O 1
ATOM 2227 N N . GLY A 1 284 ? -3.740 -11.191 13.966 1.00 26.50 284 GLY A N 1
ATOM 2228 C CA . GLY A 1 284 ? -5.088 -10.719 14.343 1.00 26.50 284 GLY A CA 1
ATOM 2229 C C . GLY A 1 284 ? -5.716 -9.774 13.298 1.00 26.50 284 GLY A C 1
ATOM 2230 O O . GLY A 1 284 ? -5.080 -9.397 12.330 1.00 26.50 284 GLY A O 1
ATOM 2231 N N . SER A 1 285 ? -6.977 -9.352 13.384 1.00 27.06 285 SER A N 1
ATOM 2232 C CA . SER A 1 285 ? -7.643 -8.838 14.575 1.00 27.06 285 SER A CA 1
ATOM 2233 C C . SER A 1 285 ? -9.171 -9.006 14.515 1.00 27.06 285 SER A C 1
ATOM 2235 O O . SER A 1 285 ? -9.807 -9.139 13.467 1.00 27.06 285 SER A O 1
ATOM 2237 N N . THR A 1 286 ? -9.746 -9.037 15.707 1.00 29.16 286 THR A N 1
ATOM 2238 C CA . THR A 1 286 ? -11.133 -9.303 16.072 1.00 29.16 286 THR A CA 1
ATOM 2239 C C . THR A 1 286 ? -12.056 -8.104 15.843 1.00 29.16 286 THR A C 1
ATOM 2241 O O . THR A 1 286 ? -11.764 -7.004 16.300 1.00 29.16 286 THR A O 1
ATOM 2244 N N . LYS A 1 287 ? -13.254 -8.324 15.285 1.00 26.03 287 LYS A N 1
ATOM 2245 C CA . LYS A 1 287 ? -14.416 -7.454 15.551 1.00 26.03 287 LYS A CA 1
ATOM 2246 C C . LYS A 1 287 ? -15.660 -8.321 15.754 1.00 26.03 287 LYS A C 1
ATOM 2248 O O . LYS A 1 287 ? -16.307 -8.762 14.805 1.00 26.03 287 LYS A O 1
ATOM 2253 N N . ALA A 1 288 ? -15.925 -8.636 17.021 1.00 28.58 288 ALA A N 1
ATOM 2254 C CA . ALA A 1 288 ? -17.176 -9.219 17.480 1.00 28.58 288 ALA A CA 1
ATOM 2255 C C . ALA A 1 288 ? -18.254 -8.124 17.478 1.00 28.58 288 ALA A C 1
ATOM 2257 O O . ALA A 1 288 ? -18.040 -7.048 18.025 1.00 28.58 288 ALA A O 1
ATOM 2258 N N . ALA A 1 289 ? -19.387 -8.395 16.829 1.00 28.61 289 ALA A N 1
ATOM 2259 C CA . ALA A 1 289 ? -20.584 -7.567 16.889 1.00 28.61 289 ALA A CA 1
ATOM 2260 C C . ALA A 1 289 ? -21.539 -8.163 17.929 1.00 28.61 289 ALA A C 1
ATOM 2262 O O . ALA A 1 289 ? -21.981 -9.306 17.775 1.00 28.61 289 ALA A O 1
ATOM 2263 N N . GLN A 1 290 ? -21.821 -7.373 18.961 1.00 28.70 290 GLN A N 1
ATOM 2264 C CA . GLN A 1 290 ? -22.880 -7.548 19.946 1.00 28.70 290 GLN A CA 1
ATOM 2265 C C . GLN A 1 290 ? -23.810 -6.334 19.785 1.00 28.70 290 GLN A C 1
ATOM 2267 O O . GLN A 1 290 ? -23.352 -5.198 19.845 1.00 28.70 290 GLN A O 1
ATOM 2272 N N . THR A 1 291 ? -25.081 -6.585 19.484 1.00 26.52 291 THR A N 1
ATOM 2273 C CA . THR A 1 291 ? -26.222 -5.684 19.733 1.00 26.52 291 THR A CA 1
ATOM 2274 C C . THR A 1 291 ? -26.673 -5.991 21.174 1.00 26.52 291 THR A C 1
ATOM 2276 O O . THR A 1 291 ? -26.656 -7.162 21.546 1.00 26.52 291 THR A O 1
ATOM 2279 N N . GLU A 1 292 ? -26.977 -5.056 22.077 1.00 27.16 292 GLU A N 1
ATOM 2280 C CA . GLU A 1 292 ? -27.949 -3.953 22.033 1.00 27.16 292 GLU A CA 1
ATOM 2281 C C . GLU A 1 292 ? -27.586 -2.850 23.069 1.00 27.16 292 GLU A C 1
ATOM 2283 O O . GLU A 1 292 ? -26.945 -3.150 24.072 1.00 27.16 292 GLU A O 1
ATOM 2288 N N . ALA A 1 293 ? -28.034 -1.619 22.778 1.00 28.55 293 ALA A N 1
ATOM 2289 C CA . ALA A 1 293 ? -28.305 -0.428 23.610 1.00 28.55 293 ALA A CA 1
ATOM 2290 C C . ALA A 1 293 ? -27.715 -0.285 25.036 1.00 28.55 293 ALA A C 1
ATOM 2292 O O . ALA A 1 293 ? -28.144 -0.978 25.950 1.00 28.55 293 ALA A O 1
ATOM 2293 N N . ASP A 1 294 ? -26.854 0.721 25.237 1.00 24.62 294 ASP A N 1
ATOM 2294 C CA . ASP A 1 294 ? -27.176 1.952 25.990 1.00 24.62 294 ASP A CA 1
ATOM 2295 C C . ASP A 1 294 ? -26.082 3.020 25.752 1.00 24.62 294 ASP A C 1
ATOM 2297 O O . ASP A 1 294 ? -24.982 2.700 25.300 1.00 24.62 294 ASP A O 1
ATOM 2301 N N . GLU A 1 295 ? -26.444 4.285 25.953 1.00 36.41 295 GLU A N 1
ATOM 2302 C CA . GLU A 1 295 ? -25.661 5.514 25.739 1.00 36.41 295 GLU A CA 1
ATOM 2303 C C . GLU A 1 295 ? -24.308 5.518 26.481 1.00 36.41 295 GLU A C 1
ATOM 2305 O O . GLU A 1 295 ? -24.296 5.315 27.688 1.00 36.41 295 GLU A O 1
ATOM 2310 N N . ASP A 1 296 ? -23.189 5.766 25.786 1.00 26.17 296 ASP A N 1
ATOM 2311 C CA . ASP A 1 296 ? -22.197 6.809 26.119 1.00 26.17 296 ASP A CA 1
ATOM 2312 C C . ASP A 1 296 ? -21.034 6.820 25.107 1.00 26.17 296 ASP A C 1
ATOM 2314 O O . ASP A 1 296 ? -20.750 5.829 24.428 1.00 26.17 296 ASP A O 1
ATOM 2318 N N . GLU A 1 297 ? -20.407 7.984 24.984 1.00 36.72 297 GLU A N 1
ATOM 2319 C CA . GLU A 1 297 ? -19.202 8.260 24.200 1.00 36.72 297 GLU A CA 1
ATOM 2320 C C . GLU A 1 297 ? -18.058 7.276 24.507 1.00 36.72 297 GLU A C 1
ATOM 2322 O O . GLU A 1 297 ? -17.826 6.966 25.667 1.00 36.72 297 GLU A O 1
ATOM 2327 N N . GLU A 1 298 ? -17.306 6.840 23.486 1.00 30.47 298 GLU A N 1
ATOM 2328 C CA . GLU A 1 298 ? -15.834 6.796 23.544 1.00 30.47 298 GLU A CA 1
ATOM 2329 C C . GLU A 1 298 ? -15.212 6.352 22.207 1.00 30.47 298 GLU A C 1
ATOM 2331 O O . GLU A 1 298 ? -15.617 5.376 21.562 1.00 30.47 298 GLU A O 1
ATOM 2336 N N . GLU A 1 299 ? -14.215 7.135 21.789 1.00 33.53 299 GLU A N 1
ATOM 2337 C CA . GLU A 1 299 ? -13.314 6.895 20.669 1.00 33.53 299 GLU A CA 1
ATOM 2338 C C . GLU A 1 299 ? -12.662 5.515 20.769 1.00 33.53 299 GLU A C 1
ATOM 2340 O O . GLU A 1 299 ? -12.186 5.096 21.821 1.00 33.53 299 GLU A O 1
ATOM 2345 N N . LYS A 1 300 ? -12.606 4.799 19.642 1.00 29.27 300 LYS A N 1
ATOM 2346 C CA . LYS A 1 300 ? -11.863 3.547 19.551 1.00 29.27 300 LYS A CA 1
ATOM 2347 C C . LYS A 1 300 ? -10.692 3.714 18.599 1.00 29.27 300 LYS A C 1
ATOM 2349 O O . LYS A 1 300 ? -10.884 3.716 17.383 1.00 29.27 300 LYS A O 1
ATOM 2354 N N . ASP A 1 301 ? -9.521 3.819 19.216 1.00 29.16 301 ASP A N 1
ATOM 2355 C CA . ASP A 1 301 ? -8.188 3.625 18.657 1.00 29.16 301 ASP A CA 1
ATOM 2356 C C . ASP A 1 301 ? -8.166 2.532 17.577 1.00 29.16 301 ASP A C 1
ATOM 2358 O O . ASP A 1 301 ? -8.481 1.361 17.824 1.00 29.16 301 ASP A O 1
ATOM 2362 N N . GLU A 1 302 ? -7.777 2.927 16.365 1.00 30.67 302 GLU A N 1
ATOM 2363 C CA . GLU A 1 302 ? -7.364 2.017 15.303 1.00 30.67 302 GLU A CA 1
ATOM 2364 C C . GLU A 1 302 ? -5.842 1.848 15.400 1.00 30.67 302 GLU A C 1
ATOM 2366 O O . GLU A 1 302 ? -5.068 2.701 14.968 1.00 30.67 302 GLU A O 1
ATOM 2371 N N . GLU A 1 303 ? -5.419 0.736 16.006 1.00 31.73 303 GLU A N 1
ATOM 2372 C CA . GLU A 1 303 ? -4.069 0.198 15.847 1.00 31.73 303 GLU A CA 1
ATOM 2373 C C . GLU A 1 303 ? -3.873 -0.187 14.370 1.00 31.73 303 GLU A C 1
ATOM 2375 O O . GLU A 1 303 ? -4.417 -1.196 13.911 1.00 31.73 303 GLU A O 1
ATOM 2380 N N . GLU A 1 304 ? -3.109 0.612 13.621 1.00 31.56 304 GLU A N 1
ATOM 2381 C CA . GLU A 1 304 ? -2.536 0.198 12.338 1.00 31.56 304 GLU A CA 1
ATOM 2382 C C . GLU A 1 304 ? -1.034 -0.079 12.486 1.00 31.56 304 GLU A C 1
ATOM 2384 O O . GLU A 1 304 ? -0.256 0.723 13.004 1.00 31.56 304 GLU A O 1
ATOM 2389 N N . ASP A 1 305 ? -0.695 -1.284 12.038 1.00 29.39 305 ASP A N 1
ATOM 2390 C CA . ASP A 1 305 ? 0.608 -1.926 11.916 1.00 29.39 305 ASP A CA 1
ATOM 2391 C C . ASP A 1 305 ? 1.524 -1.085 11.007 1.00 29.39 305 ASP A C 1
ATOM 2393 O O . ASP A 1 305 ? 1.226 -0.884 9.827 1.00 29.39 305 ASP A O 1
ATOM 2397 N N . VAL A 1 306 ? 2.607 -0.537 11.563 1.00 34.75 306 VAL A N 1
ATOM 2398 C CA . VAL A 1 306 ? 3.576 0.280 10.819 1.00 34.75 306 VAL A CA 1
ATOM 2399 C C . VAL A 1 306 ? 4.613 -0.661 10.206 1.00 34.75 306 VAL A C 1
ATOM 2401 O O . VAL A 1 306 ? 5.535 -1.103 10.889 1.00 34.75 306 VAL A O 1
ATOM 2404 N N . GLU A 1 307 ? 4.456 -0.988 8.921 1.00 30.86 307 GLU A N 1
ATOM 2405 C CA . GLU A 1 307 ? 5.559 -1.532 8.123 1.00 30.86 307 GLU A CA 1
ATOM 2406 C C . GLU A 1 307 ? 6.609 -0.419 7.928 1.00 30.86 307 GLU A C 1
ATOM 2408 O O . GLU A 1 307 ? 6.301 0.637 7.375 1.00 30.86 307 GLU A O 1
ATOM 2413 N N . ASP A 1 308 ? 7.824 -0.664 8.433 1.00 35.97 308 ASP A N 1
ATOM 2414 C CA . ASP A 1 308 ? 9.057 0.114 8.230 1.00 35.97 308 ASP A CA 1
ATOM 2415 C C . ASP A 1 308 ? 9.195 0.583 6.763 1.00 35.97 308 ASP A C 1
ATOM 2417 O O . ASP A 1 308 ? 9.429 -0.232 5.866 1.00 35.97 308 ASP A O 1
ATOM 2421 N N . GLU A 1 309 ? 9.102 1.894 6.507 1.00 34.50 309 GLU A N 1
ATOM 2422 C CA . GLU A 1 309 ? 9.763 2.515 5.353 1.00 34.50 309 GLU A CA 1
ATOM 2423 C C . GLU A 1 309 ? 10.997 3.267 5.881 1.00 34.50 309 GLU A C 1
ATOM 2425 O O . GLU A 1 309 ? 10.884 4.255 6.607 1.00 34.50 309 GLU A O 1
ATOM 2430 N N . ASP A 1 310 ? 12.166 2.729 5.521 1.00 36.75 310 ASP A N 1
ATOM 2431 C CA . ASP A 1 310 ? 13.509 3.282 5.694 1.00 36.75 310 ASP A CA 1
ATOM 2432 C C . ASP A 1 310 ? 13.573 4.772 5.291 1.00 36.75 310 ASP A C 1
ATOM 2434 O O . ASP A 1 310 ? 13.476 5.108 4.107 1.00 36.75 310 ASP A O 1
ATOM 2438 N N . GLU A 1 311 ? 13.783 5.664 6.263 1.00 35.66 311 GLU A N 1
ATOM 2439 C CA . GLU A 1 311 ? 14.250 7.037 6.025 1.00 35.66 311 GLU A CA 1
ATOM 2440 C C . GLU A 1 311 ? 15.772 7.068 6.215 1.00 35.66 311 GLU A C 1
ATOM 2442 O O . GLU A 1 311 ? 16.272 7.001 7.339 1.00 35.66 311 GLU A O 1
ATOM 2447 N N . GLU A 1 312 ? 16.484 7.111 5.087 1.00 35.75 312 GLU A N 1
ATOM 2448 C CA . GLU A 1 312 ? 17.929 7.337 5.002 1.00 35.75 312 GLU A CA 1
ATOM 2449 C C . GLU A 1 312 ? 18.259 8.826 5.147 1.00 35.75 312 GLU A C 1
ATOM 2451 O O . GLU A 1 312 ? 17.474 9.705 4.787 1.00 35.75 312 GLU A O 1
ATOM 2456 N N . GLU A 1 313 ? 19.445 9.040 5.697 1.00 34.62 313 GLU A N 1
ATOM 2457 C CA . GLU A 1 313 ? 20.026 10.261 6.242 1.00 34.62 313 GLU A CA 1
ATOM 2458 C C . GLU A 1 313 ? 20.310 11.327 5.163 1.00 34.62 313 GLU A C 1
ATOM 2460 O O . GLU A 1 313 ? 20.935 11.043 4.140 1.00 34.62 313 GLU A O 1
ATOM 2465 N N . ASP A 1 314 ? 19.882 12.571 5.411 1.00 31.77 314 ASP A N 1
ATOM 2466 C CA . ASP A 1 314 ? 20.388 13.754 4.708 1.00 31.77 314 ASP A CA 1
ATOM 2467 C C . ASP A 1 314 ? 21.721 14.158 5.370 1.00 31.77 314 ASP A C 1
ATOM 2469 O O . ASP A 1 314 ? 21.741 14.735 6.460 1.00 31.77 314 ASP A O 1
ATOM 2473 N N . GLU A 1 315 ? 22.843 13.802 4.739 1.00 35.59 315 GLU A N 1
ATOM 2474 C CA . GLU A 1 315 ? 24.153 14.406 5.010 1.00 35.59 315 GLU A CA 1
ATOM 2475 C C . GLU A 1 315 ? 24.180 15.807 4.372 1.00 35.59 315 GLU A C 1
ATOM 2477 O O . GLU A 1 315 ? 24.306 15.945 3.152 1.00 35.59 315 GLU A O 1
ATOM 2482 N N . ASP A 1 316 ? 24.035 16.845 5.200 1.00 34.16 316 ASP A N 1
ATOM 2483 C CA . ASP A 1 316 ? 24.391 18.224 4.853 1.00 34.16 316 ASP A CA 1
ATOM 2484 C C . ASP A 1 316 ? 25.926 18.321 4.763 1.00 34.16 316 ASP A C 1
ATOM 2486 O O . ASP A 1 316 ? 26.625 18.320 5.778 1.00 34.16 316 ASP A O 1
ATOM 2490 N N . ASP A 1 317 ? 26.449 18.381 3.538 1.00 36.69 317 ASP A N 1
ATOM 2491 C CA . ASP A 1 317 ? 27.846 18.716 3.248 1.00 36.69 317 ASP A CA 1
ATOM 2492 C C . ASP A 1 317 ? 27.948 20.245 3.102 1.00 36.69 317 ASP A C 1
ATOM 2494 O O . ASP A 1 317 ? 27.631 20.824 2.055 1.00 36.69 317 ASP A O 1
ATOM 2498 N N . GLU A 1 318 ? 28.300 20.915 4.202 1.00 39.81 318 GLU A N 1
ATOM 2499 C CA . GLU A 1 318 ? 28.656 22.335 4.224 1.00 39.81 318 GLU A CA 1
ATOM 2500 C C . GLU A 1 318 ? 30.008 22.537 3.515 1.00 39.81 318 GLU A C 1
ATOM 2502 O O . GLU A 1 318 ? 31.073 22.444 4.122 1.00 39.81 318 GLU A O 1
ATOM 2507 N N . GLU A 1 319 ? 29.982 22.851 2.220 1.00 40.78 319 GLU A N 1
ATOM 2508 C CA . GLU A 1 319 ? 31.149 23.404 1.522 1.00 40.78 319 GLU A CA 1
ATOM 2509 C C . GLU A 1 319 ? 31.294 24.895 1.892 1.00 40.78 319 GLU A C 1
ATOM 2511 O O . GLU A 1 319 ? 30.591 25.764 1.364 1.00 40.78 319 GLU A O 1
ATOM 2516 N N . GLU A 1 320 ? 32.199 25.186 2.835 1.00 42.62 320 GLU A N 1
ATOM 2517 C CA . GLU A 1 320 ? 32.691 26.538 3.122 1.00 42.62 320 GLU A CA 1
ATOM 2518 C C . GLU A 1 320 ? 33.416 27.117 1.889 1.00 42.62 320 GLU A C 1
ATOM 2520 O O . GLU A 1 320 ? 34.454 26.628 1.443 1.00 42.62 320 GLU A O 1
ATOM 2525 N N . ASP A 1 321 ? 32.852 28.197 1.344 1.00 47.44 321 ASP A N 1
ATOM 2526 C CA . ASP A 1 321 ? 33.387 29.001 0.240 1.00 47.44 321 ASP A CA 1
ATOM 2527 C C . ASP A 1 321 ? 34.540 29.878 0.769 1.00 47.44 321 ASP A C 1
ATOM 2529 O O . ASP A 1 321 ? 34.315 30.999 1.228 1.00 47.44 321 ASP A O 1
ATOM 2533 N N . ASP A 1 322 ? 35.778 29.374 0.721 1.00 46.06 322 ASP A N 1
ATOM 2534 C CA . ASP A 1 322 ? 36.980 30.184 0.963 1.00 46.06 322 ASP A CA 1
ATOM 2535 C C . ASP A 1 322 ? 37.555 30.665 -0.383 1.00 46.06 322 ASP A C 1
ATOM 2537 O O . ASP A 1 322 ? 38.177 29.918 -1.147 1.00 46.06 322 ASP A O 1
ATOM 2541 N N . LYS A 1 323 ? 37.293 31.938 -0.705 1.00 51.78 323 LYS A N 1
ATOM 2542 C CA . LYS A 1 323 ? 37.882 32.657 -1.842 1.00 51.78 323 LYS A CA 1
ATOM 2543 C C . LYS A 1 323 ? 38.971 33.611 -1.360 1.00 51.78 323 LYS A C 1
ATOM 2545 O O . LYS A 1 323 ? 38.650 34.627 -0.756 1.00 51.78 323 LYS A O 1
ATOM 2550 N N . GLU A 1 324 ? 40.191 33.260 -1.770 1.00 42.66 324 GLU A N 1
ATOM 2551 C CA . GLU A 1 324 ? 41.363 34.090 -2.131 1.00 42.66 324 GLU A CA 1
ATOM 2552 C C . GLU A 1 324 ? 41.816 35.218 -1.183 1.00 42.66 324 GLU A C 1
ATOM 2554 O O . GLU A 1 324 ? 41.128 36.255 -1.054 1.00 42.66 324 GLU A O 1
#

Organism: Astyanax mexicanus (NCBI:txid7994)